Protein AF-A0A933V6B6-F1 (afdb_monomer)

Nearest PDB structures (foldseek):
  6zce-assembly1_o  TM=3.102E-01  e=4.079E-01  Saccharomyces cerevisiae S288C
  6zu9-assembly1_o  TM=3.102E-01  e=4.079E-01  Saccharomyces cerevisiae S288C
  8s8e-assembly1_o  TM=3.056E-01  e=9.626E-01  Saccharomyces cerevisiae S288C

Mean predicted aligned error: 6.23 Å

Structure (mmCIF, N/CA/C/O backbone):
data_AF-A0A933V6B6-F1
#
_entry.id   AF-A0A933V6B6-F1
#
loop_
_atom_site.group_PDB
_atom_site.id
_atom_site.type_symbol
_atom_site.label_atom_id
_atom_site.label_alt_id
_atom_site.label_comp_id
_atom_site.label_asym_id
_atom_site.label_entity_id
_atom_site.label_seq_id
_atom_site.pdbx_PDB_ins_code
_atom_site.Cartn_x
_atom_site.Cartn_y
_atom_site.Cartn_z
_atom_site.occupancy
_atom_site.B_iso_or_equiv
_atom_site.auth_seq_id
_atom_site.auth_comp_id
_atom_site.auth_asym_id
_atom_site.auth_atom_id
_atom_site.pdbx_PDB_model_num
ATOM 1 N N . MET A 1 1 ? 14.642 9.372 -31.706 1.00 48.22 1 MET A N 1
ATOM 2 C CA . MET A 1 1 ? 14.803 8.872 -30.325 1.00 48.22 1 MET A CA 1
ATOM 3 C C . MET A 1 1 ? 15.042 7.375 -30.413 1.00 48.22 1 MET A C 1
ATOM 5 O O . MET A 1 1 ? 14.548 6.802 -31.381 1.00 48.22 1 MET A O 1
ATOM 9 N N . PRO A 1 2 ? 15.825 6.770 -29.502 1.00 60.50 2 PRO A N 1
ATOM 10 C CA . PRO A 1 2 ? 15.865 5.313 -29.370 1.00 60.50 2 PRO A CA 1
ATOM 11 C C . PRO A 1 2 ? 14.445 4.770 -29.181 1.00 60.50 2 PRO A C 1
ATOM 13 O O . PRO A 1 2 ? 13.575 5.502 -28.700 1.00 60.50 2 PRO A O 1
ATOM 16 N N . ASP A 1 3 ? 14.211 3.521 -29.568 1.00 88.00 3 ASP A N 1
ATOM 17 C CA . ASP A 1 3 ? 12.952 2.843 -29.261 1.00 88.00 3 ASP A CA 1
ATOM 18 C C . ASP A 1 3 ? 12.803 2.751 -27.728 1.00 88.00 3 ASP A C 1
ATOM 20 O O . ASP A 1 3 ? 13.744 2.369 -27.028 1.00 88.00 3 ASP A O 1
ATOM 24 N N . LEU A 1 4 ? 11.639 3.131 -27.187 1.00 91.44 4 LEU A N 1
ATOM 25 C CA . LEU A 1 4 ? 11.370 3.073 -25.744 1.00 91.44 4 LEU A CA 1
ATOM 26 C C . LEU A 1 4 ? 11.591 1.659 -25.202 1.00 91.44 4 LEU A C 1
ATOM 28 O O . LEU A 1 4 ? 12.129 1.500 -24.106 1.00 91.44 4 LEU A O 1
ATOM 32 N N . ARG A 1 5 ? 11.258 0.629 -25.990 1.00 94.38 5 ARG A N 1
ATOM 33 C CA . ARG A 1 5 ? 11.498 -0.763 -25.597 1.00 94.38 5 ARG A CA 1
ATOM 34 C C . ARG A 1 5 ? 12.988 -1.056 -25.436 1.00 94.38 5 ARG A C 1
ATOM 36 O O . ARG A 1 5 ? 13.366 -1.698 -24.463 1.00 94.38 5 ARG A O 1
ATOM 43 N N . GLU A 1 6 ? 13.836 -0.560 -26.339 1.00 95.12 6 GLU A N 1
ATOM 44 C CA . GLU A 1 6 ? 15.295 -0.740 -26.261 1.00 95.12 6 GLU A CA 1
ATOM 45 C C . GLU A 1 6 ? 15.886 -0.105 -24.998 1.00 95.12 6 GLU A C 1
ATOM 47 O O . GLU A 1 6 ? 16.811 -0.665 -24.406 1.00 95.12 6 GLU A O 1
ATOM 52 N N . ILE A 1 7 ? 15.344 1.038 -24.565 1.00 95.75 7 ILE A N 1
ATOM 53 C CA . ILE A 1 7 ? 15.760 1.694 -23.320 1.00 95.75 7 ILE A CA 1
ATOM 54 C C . ILE A 1 7 ? 15.405 0.811 -22.117 1.00 95.75 7 ILE A C 1
ATOM 56 O O . ILE A 1 7 ? 16.270 0.577 -21.278 1.00 95.75 7 ILE A O 1
ATOM 60 N N . LEU A 1 8 ? 14.179 0.280 -22.059 1.00 96.31 8 LEU A N 1
ATOM 61 C CA . LEU A 1 8 ? 13.700 -0.533 -20.932 1.00 96.31 8 LEU A CA 1
ATOM 62 C C . LEU A 1 8 ? 14.444 -1.873 -20.784 1.00 96.31 8 LEU A C 1
ATOM 64 O O . LEU A 1 8 ? 14.690 -2.313 -19.666 1.00 96.31 8 LEU A O 1
ATOM 68 N N . ILE A 1 9 ? 14.809 -2.528 -21.894 1.00 95.62 9 ILE A N 1
ATOM 69 C CA . ILE A 1 9 ? 15.461 -3.857 -21.872 1.00 95.62 9 ILE A CA 1
ATOM 70 C C . ILE A 1 9 ? 16.993 -3.800 -21.861 1.00 95.62 9 ILE A C 1
ATOM 72 O O . ILE A 1 9 ? 17.662 -4.836 -21.887 1.00 95.62 9 ILE A O 1
ATOM 76 N N . SER A 1 10 ? 17.569 -2.601 -21.888 1.00 94.62 10 SER A N 1
ATOM 77 C CA . SER A 1 10 ? 19.016 -2.408 -21.880 1.00 94.62 10 SER A CA 1
ATOM 78 C C . SER A 1 10 ? 19.639 -2.984 -20.605 1.00 94.62 10 SER A C 1
ATOM 80 O O . SER A 1 10 ? 19.093 -2.854 -19.514 1.00 94.62 10 SER A O 1
ATOM 82 N N . ASN A 1 11 ? 20.836 -3.565 -20.728 1.00 94.19 11 ASN A N 1
ATOM 83 C CA . ASN A 1 11 ? 21.647 -4.040 -19.595 1.00 94.19 11 ASN A CA 1
ATOM 84 C C . ASN A 1 11 ? 22.656 -2.987 -19.093 1.00 94.19 11 ASN A C 1
ATOM 86 O O . ASN A 1 11 ? 23.498 -3.277 -18.244 1.00 94.19 11 ASN A O 1
ATOM 90 N N . VAL A 1 12 ? 22.635 -1.772 -19.649 1.00 94.31 12 VAL A N 1
ATOM 91 C CA . VAL A 1 12 ? 23.516 -0.676 -19.225 1.00 94.31 12 VAL A CA 1
ATOM 92 C C . VAL A 1 12 ? 23.004 -0.103 -17.900 1.00 94.31 12 VAL A C 1
ATOM 94 O O . VAL A 1 12 ? 21.810 0.112 -17.748 1.00 94.31 12 VAL A O 1
ATOM 97 N N . ARG A 1 13 ? 23.895 0.142 -16.931 1.00 94.75 13 ARG A N 1
ATOM 98 C CA . ARG A 1 13 ? 23.557 0.675 -15.589 1.00 94.75 13 ARG A CA 1
ATOM 99 C C . ARG A 1 13 ? 24.440 1.859 -15.187 1.00 94.75 13 ARG A C 1
ATOM 101 O O . ARG A 1 13 ? 24.788 2.037 -14.025 1.00 94.75 13 ARG A O 1
ATOM 108 N N . ASN A 1 14 ? 24.909 2.620 -16.173 1.00 96.25 14 ASN A N 1
ATOM 109 C CA . ASN A 1 14 ? 25.645 3.850 -15.898 1.00 96.25 14 ASN A CA 1
ATOM 110 C C . ASN A 1 14 ? 24.667 5.011 -15.668 1.00 96.25 14 ASN A C 1
ATOM 112 O O . ASN A 1 14 ? 23.511 4.951 -16.075 1.00 96.25 14 ASN A O 1
ATOM 116 N N . GLU A 1 15 ? 25.153 6.080 -15.042 1.00 96.81 15 GLU A N 1
ATOM 117 C CA . GLU A 1 15 ? 24.349 7.259 -14.698 1.00 96.81 15 GLU A CA 1
ATOM 118 C C . GLU A 1 15 ? 23.623 7.863 -15.909 1.00 96.81 15 GLU A C 1
ATOM 120 O O . GLU A 1 15 ? 22.448 8.201 -15.827 1.00 96.81 15 GLU A O 1
ATOM 125 N N . ALA A 1 16 ? 24.294 7.932 -17.064 1.00 96.50 16 ALA A N 1
ATOM 126 C CA . ALA A 1 16 ? 23.693 8.451 -18.289 1.00 96.50 16 ALA A CA 1
ATOM 127 C C . ALA A 1 16 ? 22.500 7.604 -18.765 1.00 96.50 16 ALA A C 1
ATOM 129 O O . ALA A 1 16 ? 21.519 8.150 -19.266 1.00 96.50 16 ALA A O 1
ATOM 130 N N . HIS A 1 17 ? 22.574 6.280 -18.617 1.00 96.38 17 HIS A N 1
ATOM 131 C CA . HIS A 1 17 ? 21.477 5.390 -18.965 1.00 96.38 17 HIS A CA 1
ATOM 132 C C . HIS A 1 17 ? 20.341 5.453 -17.945 1.00 96.38 17 HIS A C 1
ATOM 134 O O . HIS A 1 17 ? 19.189 5.505 -18.356 1.00 96.38 17 HIS A O 1
ATOM 140 N N . GLU A 1 18 ? 20.639 5.508 -16.646 1.00 97.75 18 GLU A N 1
ATOM 141 C CA . GLU A 1 18 ? 19.603 5.653 -15.614 1.00 97.75 18 GLU A CA 1
ATOM 142 C C . GLU A 1 18 ? 18.839 6.978 -15.755 1.00 97.75 18 GLU A C 1
ATOM 144 O O . GLU A 1 18 ? 17.620 6.988 -15.619 1.00 97.75 18 GLU A O 1
ATOM 149 N N . ALA A 1 19 ? 19.517 8.074 -16.114 1.00 97.38 19 ALA A N 1
ATOM 150 C CA . ALA A 1 19 ? 18.867 9.352 -16.409 1.00 97.38 19 ALA A CA 1
ATOM 151 C C . ALA A 1 19 ? 18.020 9.305 -17.696 1.00 97.38 19 ALA A C 1
ATOM 153 O O . ALA A 1 19 ? 16.951 9.911 -17.771 1.00 97.38 19 ALA A O 1
ATOM 154 N N . LEU A 1 20 ? 18.481 8.578 -18.722 1.00 97.00 20 LEU A N 1
ATOM 155 C CA . LEU A 1 20 ? 17.699 8.355 -19.941 1.00 97.00 20 LEU A CA 1
ATOM 156 C C . LEU A 1 20 ? 16.450 7.507 -19.660 1.00 97.00 20 LEU A C 1
ATOM 158 O O . LEU A 1 20 ? 15.384 7.803 -20.198 1.00 97.00 20 LEU A O 1
ATOM 162 N N . LEU A 1 21 ? 16.587 6.470 -18.832 1.00 97.94 21 LEU A N 1
ATOM 163 C CA . LEU A 1 21 ? 15.487 5.620 -18.393 1.00 97.94 21 LEU A CA 1
ATOM 164 C C . LEU A 1 21 ? 14.455 6.428 -17.603 1.00 97.94 21 LEU A C 1
ATOM 166 O O . LEU A 1 21 ? 13.275 6.333 -17.918 1.00 97.94 21 LEU A O 1
ATOM 170 N N . ASP A 1 22 ? 14.886 7.270 -16.662 1.00 97.44 22 ASP A N 1
ATOM 171 C CA . ASP A 1 22 ? 14.006 8.175 -15.910 1.00 97.44 22 ASP A CA 1
ATOM 172 C C . ASP A 1 22 ? 13.154 9.033 -16.862 1.00 97.44 22 ASP A C 1
ATOM 174 O O . ASP A 1 22 ? 11.927 9.009 -16.805 1.00 97.44 22 ASP A O 1
ATOM 178 N N . CYS A 1 23 ? 13.789 9.670 -17.853 1.00 96.75 23 CYS A N 1
ATOM 179 C CA . CYS A 1 23 ? 13.090 10.452 -18.878 1.00 96.75 23 CYS A CA 1
ATOM 180 C C . CYS A 1 23 ? 12.110 9.613 -19.720 1.00 96.75 23 CYS A C 1
ATOM 182 O O . CYS A 1 23 ? 11.042 10.100 -20.096 1.00 96.75 23 CYS A O 1
ATOM 184 N N . ALA A 1 24 ? 12.469 8.372 -20.060 1.00 96.69 24 ALA A N 1
ATOM 185 C CA . ALA A 1 24 ? 11.597 7.470 -20.811 1.00 96.69 24 ALA A CA 1
ATOM 186 C C . ALA A 1 24 ? 10.371 7.048 -19.985 1.00 96.69 24 ALA A C 1
ATOM 188 O O . ALA A 1 24 ? 9.265 6.987 -20.520 1.00 96.69 24 ALA A O 1
ATOM 189 N N . LEU A 1 25 ? 10.552 6.796 -18.688 1.00 97.81 25 LEU A N 1
ATOM 190 C CA . LEU A 1 25 ? 9.469 6.456 -17.770 1.00 97.81 25 LEU A CA 1
ATOM 191 C C . LEU A 1 25 ? 8.522 7.641 -17.561 1.00 97.81 25 LEU A C 1
ATOM 193 O O . LEU A 1 25 ? 7.315 7.462 -17.680 1.00 97.81 25 LEU A O 1
ATOM 197 N N . GLU A 1 26 ? 9.046 8.850 -17.360 1.00 96.56 26 GLU A N 1
ATOM 198 C CA . GLU A 1 26 ? 8.244 10.084 -17.289 1.00 96.56 26 GLU A CA 1
ATOM 199 C C . GLU A 1 26 ? 7.409 10.293 -18.564 1.00 96.56 26 GLU A C 1
ATOM 201 O O . GLU A 1 26 ? 6.220 10.616 -18.508 1.00 96.56 26 GLU A O 1
ATOM 206 N N . ALA A 1 27 ? 7.999 10.032 -19.736 1.00 95.00 27 ALA A N 1
ATOM 207 C CA . ALA A 1 27 ? 7.274 10.089 -21.001 1.00 95.00 27 ALA A CA 1
ATOM 208 C C . ALA A 1 27 ? 6.146 9.045 -21.088 1.00 95.00 27 ALA A C 1
ATOM 210 O O . ALA A 1 27 ? 5.113 9.337 -21.681 1.00 95.00 27 ALA A O 1
ATOM 211 N N . LEU A 1 28 ? 6.308 7.857 -20.495 1.00 96.25 28 LEU A N 1
ATOM 212 C CA . LEU A 1 28 ? 5.264 6.825 -20.437 1.00 96.25 28 LEU A CA 1
ATOM 213 C C . LEU A 1 28 ? 4.169 7.143 -19.406 1.00 96.25 28 LEU A C 1
ATOM 215 O O . LEU A 1 28 ? 3.008 6.818 -19.641 1.00 96.25 28 LEU A O 1
ATOM 219 N N . ILE A 1 29 ? 4.513 7.791 -18.291 1.00 96.50 29 ILE A N 1
ATOM 220 C CA . ILE A 1 29 ? 3.562 8.210 -17.243 1.00 96.50 29 ILE A CA 1
ATOM 221 C C . ILE A 1 29 ? 2.620 9.317 -17.741 1.00 96.50 29 ILE A C 1
ATOM 223 O O . ILE A 1 29 ? 1.489 9.427 -17.270 1.00 96.50 29 ILE A O 1
ATOM 227 N N . HIS A 1 30 ? 3.076 10.149 -18.678 1.00 94.38 30 HIS A N 1
ATOM 228 C CA . HIS A 1 30 ? 2.320 11.304 -19.178 1.00 94.38 30 HIS A CA 1
ATOM 229 C C . HIS A 1 30 ? 1.936 11.218 -20.661 1.00 94.38 30 HIS A C 1
ATOM 231 O O . HIS A 1 30 ? 1.281 12.125 -21.181 1.00 94.38 30 HIS A O 1
ATOM 237 N N . GLY A 1 31 ? 2.382 10.171 -21.350 1.00 91.38 31 GLY A N 1
ATOM 238 C CA . GLY A 1 31 ? 2.221 9.990 -22.787 1.00 91.38 31 GLY A CA 1
ATOM 239 C C . GLY A 1 31 ? 0.995 9.173 -23.179 1.00 91.38 31 GLY A C 1
ATOM 240 O O . GLY A 1 31 ? 0.078 8.938 -22.396 1.00 91.38 31 GLY A O 1
ATOM 241 N N . GLU A 1 32 ? 0.980 8.739 -24.440 1.00 89.25 32 GLU A N 1
ATOM 242 C CA . GLU A 1 32 ? -0.060 7.837 -24.933 1.00 89.25 32 GLU A CA 1
ATOM 243 C C . GLU A 1 32 ? 0.123 6.419 -24.358 1.00 89.25 32 GLU A C 1
ATOM 245 O O . GLU A 1 32 ? 1.259 5.958 -24.214 1.00 89.25 32 GLU A O 1
ATOM 250 N N . PRO A 1 33 ? -0.974 5.698 -24.052 1.00 91.25 33 PRO A N 1
ATOM 251 C CA . PRO A 1 33 ? -0.887 4.338 -23.537 1.00 91.25 33 PRO A CA 1
ATOM 252 C C . PRO A 1 33 ? -0.190 3.384 -24.513 1.00 91.25 33 PRO A C 1
ATOM 254 O O . PRO A 1 33 ? -0.603 3.257 -25.666 1.00 91.25 33 PRO A O 1
ATOM 257 N N . LEU A 1 34 ? 0.806 2.650 -24.012 1.00 93.25 34 LEU A N 1
ATOM 258 C CA . LEU A 1 34 ? 1.511 1.575 -24.723 1.00 93.25 34 LEU A CA 1
ATOM 259 C C . LEU A 1 34 ? 1.472 0.271 -23.901 1.00 93.25 34 LEU A C 1
ATOM 261 O O . LEU A 1 34 ? 2.495 -0.113 -23.323 1.00 93.25 34 LEU A O 1
ATOM 265 N N . PRO A 1 35 ? 0.305 -0.403 -23.782 1.00 92.75 35 PRO A N 1
ATOM 266 C CA . PRO A 1 35 ? 0.119 -1.568 -22.907 1.00 92.75 35 PRO A CA 1
ATOM 267 C C . PRO A 1 35 ? 1.115 -2.714 -23.149 1.00 92.75 35 PRO A C 1
ATOM 269 O O . PRO A 1 35 ? 1.411 -3.489 -22.239 1.00 92.75 35 PRO A O 1
ATOM 272 N N . GLU A 1 36 ? 1.646 -2.831 -24.367 1.00 94.00 36 GLU A N 1
ATOM 273 C CA . GLU A 1 36 ? 2.618 -3.844 -24.785 1.00 94.00 36 GLU A CA 1
ATOM 274 C C . GLU A 1 36 ? 4.001 -3.721 -24.126 1.00 94.00 36 GLU A C 1
ATOM 276 O O . GLU A 1 36 ? 4.843 -4.592 -24.355 1.00 94.00 36 GLU A O 1
ATOM 281 N N . LEU A 1 37 ? 4.253 -2.650 -23.365 1.00 96.38 37 LEU A N 1
ATOM 282 C CA . LEU A 1 37 ? 5.476 -2.442 -22.579 1.00 96.38 37 LEU A CA 1
ATOM 283 C C . LEU A 1 37 ? 5.333 -2.890 -21.115 1.00 96.38 37 LEU A C 1
ATOM 285 O O . LEU A 1 37 ? 6.250 -2.699 -20.317 1.00 96.38 37 LEU A O 1
ATOM 289 N N . GLY A 1 38 ? 4.183 -3.459 -20.734 1.00 96.88 38 GLY A N 1
ATOM 290 C CA . GLY A 1 38 ? 3.907 -3.848 -19.349 1.00 96.88 38 GLY A CA 1
ATOM 291 C C . GLY A 1 38 ? 4.955 -4.803 -18.766 1.00 96.88 38 GLY A C 1
ATOM 292 O O . GLY A 1 38 ? 5.477 -4.558 -17.679 1.00 96.88 38 GLY A O 1
ATOM 293 N N . ASP A 1 39 ? 5.325 -5.855 -19.495 1.00 97.38 39 ASP A N 1
ATOM 294 C CA . ASP A 1 39 ? 6.287 -6.843 -18.993 1.00 97.38 39 ASP A CA 1
ATOM 295 C C . ASP A 1 39 ? 7.689 -6.239 -18.809 1.00 97.38 39 ASP A C 1
ATOM 297 O O . ASP A 1 39 ? 8.352 -6.508 -17.803 1.00 97.38 39 ASP A O 1
ATOM 301 N N . GLU A 1 40 ? 8.123 -5.367 -19.722 1.00 97.94 40 GLU A N 1
ATOM 302 C CA . GLU A 1 40 ? 9.383 -4.632 -19.596 1.00 97.94 40 GLU A CA 1
ATOM 303 C C . GLU A 1 40 ? 9.391 -3.691 -18.387 1.00 97.94 40 GLU A C 1
ATOM 305 O O . GLU A 1 40 ? 10.371 -3.648 -17.643 1.00 97.94 40 GLU A O 1
ATOM 310 N N . LEU A 1 41 ? 8.293 -2.978 -18.134 1.00 98.44 41 LEU A N 1
ATOM 311 C CA . LEU A 1 41 ? 8.174 -2.101 -16.967 1.00 98.44 41 LEU A CA 1
ATOM 312 C C . LEU A 1 41 ? 8.204 -2.895 -15.654 1.00 98.44 41 LEU A C 1
ATOM 314 O O . LEU A 1 41 ? 8.862 -2.487 -14.694 1.00 98.44 41 LEU A O 1
ATOM 318 N N . LEU A 1 42 ? 7.565 -4.069 -15.608 1.00 98.38 42 LEU A N 1
ATOM 319 C CA . LEU A 1 42 ? 7.679 -4.965 -14.453 1.00 98.38 42 LEU A CA 1
ATOM 320 C C . LEU A 1 42 ? 9.109 -5.474 -14.267 1.00 98.38 42 LEU A C 1
ATOM 322 O O . LEU A 1 42 ? 9.544 -5.631 -13.125 1.00 98.38 42 LEU A O 1
ATOM 326 N N . ALA A 1 43 ? 9.838 -5.739 -15.353 1.00 98.06 43 ALA A N 1
ATOM 327 C CA . ALA A 1 43 ? 11.239 -6.141 -15.280 1.00 98.06 43 ALA A CA 1
ATOM 328 C C . ALA A 1 43 ? 12.104 -5.028 -14.666 1.00 98.06 43 ALA A C 1
ATOM 330 O O . ALA A 1 43 ? 12.853 -5.308 -13.728 1.00 98.06 43 ALA A O 1
ATOM 331 N N . VAL A 1 44 ? 11.922 -3.775 -15.100 1.00 98.31 44 VAL A N 1
ATOM 332 C CA . VAL A 1 44 ? 12.603 -2.604 -14.517 1.00 98.31 44 VAL A CA 1
ATOM 333 C C . VAL A 1 44 ? 12.280 -2.464 -13.028 1.00 98.31 44 VAL A C 1
ATOM 335 O O . VAL A 1 44 ? 13.191 -2.368 -12.211 1.00 98.31 44 VAL A O 1
ATOM 338 N N . ALA A 1 45 ? 11.004 -2.532 -12.635 1.00 98.25 45 ALA A N 1
ATOM 339 C CA . ALA A 1 45 ? 10.602 -2.418 -11.229 1.00 98.25 45 ALA A CA 1
ATOM 340 C C . ALA A 1 45 ? 11.231 -3.507 -10.330 1.00 98.25 45 ALA A C 1
ATOM 342 O O . ALA A 1 45 ? 11.554 -3.275 -9.157 1.00 98.25 45 ALA A O 1
ATOM 343 N N . ARG A 1 46 ? 11.430 -4.712 -10.874 1.00 98.25 46 ARG A N 1
ATOM 344 C CA . ARG A 1 46 ? 11.993 -5.865 -10.155 1.00 98.25 46 ARG A CA 1
ATOM 345 C C . ARG A 1 46 ? 13.508 -5.828 -10.024 1.00 98.25 46 ARG A C 1
ATOM 347 O O . ARG A 1 46 ? 14.015 -6.397 -9.059 1.00 98.25 46 ARG A O 1
ATOM 354 N N . ASP A 1 47 ? 14.211 -5.207 -10.963 1.00 97.56 47 ASP A N 1
ATOM 355 C CA . ASP A 1 47 ? 15.670 -5.222 -11.012 1.00 97.56 47 ASP A CA 1
ATOM 356 C C . ASP A 1 47 ? 16.272 -4.249 -9.976 1.00 97.56 47 ASP A C 1
ATOM 358 O O . ASP A 1 47 ? 16.135 -3.032 -10.110 1.00 97.56 47 ASP A O 1
ATOM 362 N N . PRO A 1 48 ? 16.961 -4.754 -8.933 1.00 96.31 48 PRO A N 1
ATOM 363 C CA . PRO A 1 48 ? 17.529 -3.918 -7.879 1.00 96.31 48 PRO A CA 1
ATOM 364 C C . PRO A 1 48 ? 18.773 -3.133 -8.318 1.00 96.31 48 PRO A C 1
ATOM 366 O O . PRO A 1 48 ? 19.299 -2.361 -7.521 1.00 96.31 48 PRO A O 1
ATOM 369 N N . SER A 1 49 ? 19.281 -3.349 -9.537 1.00 96.12 49 SER A N 1
ATOM 370 C CA . SER A 1 49 ? 20.415 -2.594 -10.081 1.00 96.12 49 SER A CA 1
ATOM 371 C C . SER A 1 49 ? 20.023 -1.231 -10.660 1.00 96.12 49 SER A C 1
ATOM 373 O O . SER A 1 49 ? 20.903 -0.392 -10.853 1.00 96.12 49 SER A O 1
ATOM 375 N N . HIS A 1 50 ? 18.730 -0.997 -10.904 1.00 97.44 50 HIS A N 1
ATOM 376 C CA . HIS A 1 50 ? 18.207 0.316 -11.271 1.00 97.44 50 HIS A CA 1
ATOM 377 C C . HIS A 1 50 ? 18.080 1.234 -10.058 1.00 97.44 50 HIS A C 1
ATOM 379 O O . HIS A 1 50 ? 17.891 0.780 -8.923 1.00 97.44 50 HIS A O 1
ATOM 385 N N . TRP A 1 51 ? 18.112 2.543 -10.304 1.00 96.75 51 TRP A N 1
ATOM 386 C CA . TRP A 1 51 ? 17.773 3.525 -9.281 1.00 96.75 51 TRP A CA 1
ATOM 387 C C . TRP A 1 51 ? 16.367 3.286 -8.743 1.00 96.75 51 TRP A C 1
ATOM 389 O O . TRP A 1 51 ? 15.433 2.994 -9.487 1.00 96.75 51 TRP A O 1
ATOM 399 N N . GLU A 1 52 ? 16.197 3.468 -7.437 1.00 94.75 52 GLU A N 1
ATOM 400 C CA . GLU A 1 52 ? 14.901 3.279 -6.790 1.00 94.75 52 GLU A CA 1
ATOM 401 C C . GLU A 1 52 ? 13.804 4.147 -7.423 1.00 94.75 52 GLU A C 1
ATOM 403 O O . GLU A 1 52 ? 12.684 3.677 -7.615 1.00 94.75 52 GLU A O 1
ATOM 408 N N . ASN A 1 53 ? 14.140 5.377 -7.835 1.00 95.19 53 ASN A N 1
ATOM 409 C CA . ASN A 1 53 ? 13.203 6.239 -8.550 1.00 95.19 53 ASN A CA 1
ATOM 410 C C . ASN A 1 53 ? 12.713 5.617 -9.858 1.00 95.19 53 ASN A C 1
ATOM 412 O O . ASN A 1 53 ? 11.511 5.562 -10.082 1.00 95.19 53 ASN A O 1
ATOM 416 N N . ASN A 1 54 ? 13.620 5.060 -10.662 1.00 97.88 54 ASN A N 1
ATOM 417 C CA . ASN A 1 54 ? 13.276 4.388 -11.914 1.00 97.88 54 ASN A CA 1
ATOM 418 C C . ASN A 1 54 ? 12.391 3.164 -11.664 1.00 97.88 54 ASN A C 1
ATOM 420 O O . ASN A 1 54 ? 11.407 2.944 -12.366 1.00 97.88 54 ASN A O 1
ATOM 424 N N . ARG A 1 55 ? 12.683 2.389 -10.615 1.00 98.38 55 ARG A N 1
ATOM 425 C CA . ARG A 1 55 ? 11.863 1.228 -10.238 1.00 98.38 55 ARG A CA 1
ATOM 426 C C . ARG A 1 55 ? 10.438 1.637 -9.848 1.00 98.38 55 ARG A C 1
ATOM 428 O O . ARG A 1 55 ? 9.488 0.956 -10.230 1.00 98.38 55 ARG A O 1
ATOM 435 N N . ARG A 1 56 ? 10.276 2.756 -9.130 1.00 97.06 56 ARG A N 1
ATOM 436 C CA . ARG A 1 56 ? 8.961 3.334 -8.794 1.00 97.06 56 ARG A CA 1
ATOM 437 C C . ARG A 1 56 ? 8.247 3.898 -10.018 1.00 97.06 56 ARG A C 1
ATOM 439 O O . ARG A 1 56 ? 7.092 3.553 -10.251 1.00 97.06 56 ARG A O 1
ATOM 446 N N . ASN A 1 57 ? 8.937 4.698 -10.822 1.00 97.81 57 ASN A N 1
ATOM 447 C CA . ASN A 1 57 ? 8.384 5.289 -12.037 1.00 97.81 57 ASN A CA 1
ATOM 448 C C . ASN A 1 57 ? 7.938 4.200 -13.026 1.00 97.81 57 ASN A C 1
ATOM 450 O O . ASN A 1 57 ? 6.926 4.359 -13.697 1.00 97.81 57 ASN A O 1
ATOM 454 N N . ALA A 1 58 ? 8.598 3.039 -13.050 1.00 98.44 58 ALA A N 1
ATOM 455 C CA . ALA A 1 58 ? 8.143 1.889 -13.827 1.00 98.44 58 ALA A CA 1
ATOM 456 C C . ALA A 1 58 ? 6.801 1.304 -13.343 1.00 98.44 58 ALA A C 1
ATOM 458 O O . ALA A 1 58 ? 5.986 0.899 -14.170 1.00 98.44 58 ALA A O 1
ATOM 459 N N . ILE A 1 59 ? 6.527 1.297 -12.033 1.00 98.38 59 ILE A N 1
ATOM 460 C CA . ILE A 1 59 ? 5.224 0.886 -11.474 1.00 98.38 59 ILE A CA 1
ATOM 461 C C . ILE A 1 59 ? 4.126 1.872 -11.891 1.00 98.38 59 ILE A C 1
ATOM 463 O O . ILE A 1 59 ? 3.050 1.452 -12.326 1.00 98.38 59 ILE A O 1
ATOM 467 N N . GLU A 1 60 ? 4.397 3.172 -11.779 1.00 97.31 60 GLU A N 1
ATOM 468 C CA . GLU A 1 60 ? 3.451 4.226 -12.163 1.00 97.31 60 GLU A CA 1
ATOM 469 C C . GLU A 1 60 ? 3.181 4.209 -13.673 1.00 97.31 60 GLU A C 1
ATOM 471 O O . GLU A 1 60 ? 2.021 4.187 -14.090 1.00 97.31 60 GLU A O 1
ATOM 476 N N . ALA A 1 61 ? 4.235 4.100 -14.487 1.00 97.81 61 ALA A N 1
ATOM 477 C CA . ALA A 1 61 ? 4.135 3.950 -15.934 1.00 97.81 61 ALA A CA 1
ATOM 478 C C . ALA A 1 61 ? 3.300 2.719 -16.300 1.00 97.81 61 ALA A C 1
ATOM 480 O O . ALA A 1 61 ? 2.369 2.833 -17.092 1.00 97.81 61 ALA A O 1
ATOM 481 N N . HIS A 1 62 ? 3.568 1.562 -15.679 1.00 98.19 62 HIS A N 1
ATOM 482 C CA . HIS A 1 62 ? 2.833 0.321 -15.934 1.00 98.19 62 HIS A CA 1
ATOM 483 C C . HIS A 1 62 ? 1.330 0.487 -15.691 1.00 98.19 62 HIS A C 1
ATOM 485 O O . HIS A 1 62 ? 0.503 -0.040 -16.438 1.00 98.19 62 HIS A O 1
ATOM 491 N N . HIS A 1 63 ? 0.958 1.198 -14.630 1.00 95.75 63 HIS A N 1
ATOM 492 C CA . HIS A 1 63 ? -0.440 1.502 -14.359 1.00 95.75 63 HIS A CA 1
ATOM 493 C C . HIS A 1 63 ? -1.038 2.439 -15.405 1.00 95.75 63 HIS A C 1
ATOM 495 O O . HIS A 1 63 ? -2.123 2.166 -15.919 1.00 95.75 63 HIS A O 1
ATOM 501 N N . HIS A 1 64 ? -0.328 3.521 -15.730 1.00 95.56 64 HIS A N 1
ATOM 502 C CA . HIS A 1 64 ? -0.817 4.555 -16.634 1.00 95.56 64 HIS A CA 1
ATOM 503 C C . HIS A 1 64 ? -1.066 4.028 -18.050 1.00 95.56 64 HIS A C 1
ATOM 505 O O . HIS A 1 64 ? -2.109 4.311 -18.638 1.00 95.56 64 HIS A O 1
ATOM 511 N N . ILE A 1 65 ? -0.168 3.185 -18.571 1.00 94.75 65 ILE A N 1
ATOM 512 C CA . ILE A 1 65 ? -0.330 2.574 -19.899 1.00 94.75 65 ILE A CA 1
ATOM 513 C C . ILE A 1 65 ? -1.482 1.557 -19.965 1.00 94.75 65 ILE A C 1
ATOM 515 O O . ILE A 1 65 ? -1.720 0.981 -21.022 1.00 94.75 65 ILE A O 1
ATOM 519 N N . GLY A 1 66 ? -2.181 1.289 -18.856 1.00 91.25 66 GLY A N 1
ATOM 520 C CA . GLY A 1 66 ? -3.314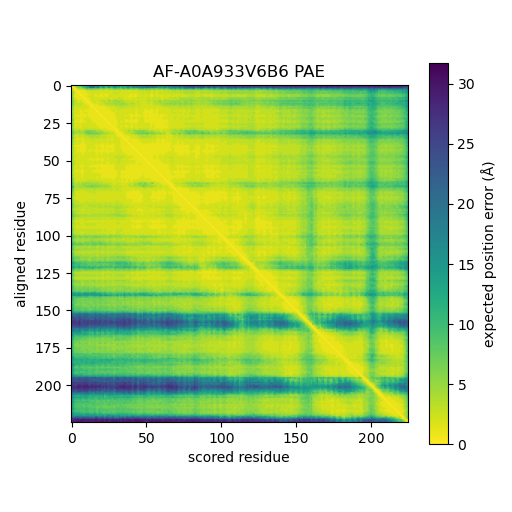 0.365 -18.815 1.00 91.25 66 GLY A CA 1
ATOM 521 C C . GLY A 1 66 ? -2.924 -1.109 -18.940 1.00 91.25 66 GLY A C 1
ATOM 522 O O . GLY A 1 66 ? -3.748 -1.928 -19.353 1.00 91.25 66 GLY A O 1
ATOM 523 N N . ALA A 1 67 ? -1.682 -1.468 -18.599 1.00 93.06 67 ALA A N 1
ATOM 524 C CA . ALA A 1 67 ? -1.249 -2.859 -18.573 1.00 93.06 67 ALA A CA 1
ATOM 525 C C . ALA A 1 67 ? -1.918 -3.640 -17.421 1.00 93.06 67 ALA A C 1
ATOM 527 O O . ALA A 1 67 ? -2.442 -3.080 -16.455 1.00 93.06 67 ALA A O 1
ATOM 528 N N . SER A 1 68 ? -1.911 -4.972 -17.521 1.00 92.25 68 SER A N 1
ATOM 529 C CA . SER A 1 68 ? -2.645 -5.852 -16.601 1.00 92.25 68 SER A CA 1
ATOM 530 C C . SER A 1 68 ? -2.219 -5.689 -15.139 1.00 92.25 68 SER A C 1
ATOM 532 O O . SER A 1 68 ? -1.079 -5.969 -14.764 1.00 92.25 68 SER A O 1
ATOM 534 N N . THR A 1 69 ? -3.166 -5.355 -14.261 1.00 94.12 69 THR A N 1
ATOM 535 C CA . THR A 1 69 ? -2.900 -5.180 -12.823 1.00 94.12 69 THR A CA 1
ATOM 536 C C . THR A 1 69 ? -2.445 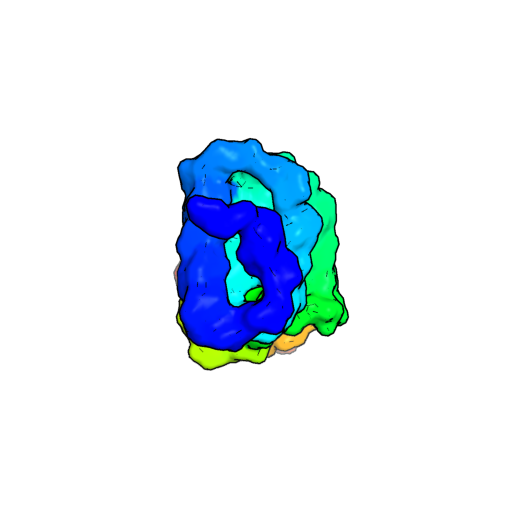-6.466 -12.118 1.00 94.12 69 THR A C 1
ATOM 538 O O . THR A 1 69 ? -1.867 -6.403 -11.033 1.00 94.12 69 THR A O 1
ATOM 541 N N . ALA A 1 70 ? -2.637 -7.641 -12.730 1.00 96.19 70 ALA A N 1
ATOM 542 C CA . ALA A 1 70 ? -2.160 -8.911 -12.180 1.00 96.19 70 ALA A CA 1
ATOM 543 C C . ALA A 1 70 ? -0.636 -8.914 -11.952 1.00 96.19 70 ALA A C 1
ATOM 545 O O . ALA A 1 70 ? -0.167 -9.465 -10.955 1.00 96.19 70 ALA A O 1
ATOM 546 N N . GLY A 1 71 ? 0.129 -8.260 -12.833 1.00 95.81 71 GLY A N 1
ATOM 547 C CA . GLY A 1 71 ? 1.580 -8.128 -12.694 1.00 95.81 71 GLY A CA 1
ATOM 548 C C . GLY A 1 71 ? 1.993 -7.295 -11.478 1.00 95.81 71 GLY A C 1
ATOM 549 O O . GLY A 1 71 ? 2.915 -7.676 -10.757 1.00 95.81 71 GLY A O 1
ATOM 550 N N . LEU A 1 72 ? 1.253 -6.219 -11.194 1.00 97.88 72 LEU A N 1
ATOM 551 C CA . LEU A 1 72 ? 1.472 -5.342 -10.039 1.00 97.88 72 LEU A CA 1
ATOM 552 C C . LEU A 1 72 ? 1.092 -6.017 -8.717 1.00 97.88 72 LEU A C 1
ATOM 554 O O . LEU A 1 72 ? 1.865 -5.972 -7.764 1.00 97.88 72 LEU A O 1
ATOM 558 N N . LEU A 1 73 ? -0.045 -6.719 -8.669 1.00 98.00 73 LEU A N 1
ATOM 559 C CA . LEU A 1 73 ? -0.421 -7.538 -7.506 1.00 98.00 73 LEU A CA 1
ATOM 560 C C . LEU A 1 73 ? 0.629 -8.619 -7.232 1.00 98.00 73 LEU A C 1
ATOM 562 O O . LEU A 1 73 ? 0.992 -8.878 -6.084 1.00 98.00 73 LEU A O 1
ATOM 566 N N . LYS A 1 74 ? 1.153 -9.239 -8.295 1.00 97.81 74 LYS A N 1
ATOM 567 C CA . LYS A 1 74 ? 2.218 -10.230 -8.172 1.00 97.81 74 LYS A CA 1
ATOM 568 C C . LYS A 1 74 ? 3.523 -9.610 -7.676 1.00 97.81 74 LYS A C 1
ATOM 570 O O . LYS A 1 74 ? 4.200 -10.228 -6.861 1.00 97.81 74 LYS A O 1
ATOM 575 N N . LEU A 1 75 ? 3.868 -8.413 -8.148 1.00 98.25 75 LEU A N 1
ATOM 576 C CA . LEU A 1 75 ? 5.026 -7.660 -7.673 1.00 98.25 75 LEU A CA 1
ATOM 577 C C . LEU A 1 75 ? 4.899 -7.323 -6.182 1.00 98.25 75 LEU A C 1
ATOM 579 O O . LEU A 1 75 ? 5.838 -7.585 -5.439 1.00 98.25 75 LEU A O 1
ATOM 583 N N . LEU A 1 76 ? 3.731 -6.853 -5.736 1.00 98.31 76 LEU A N 1
ATOM 584 C CA . LEU A 1 76 ? 3.451 -6.561 -4.326 1.00 98.31 76 LEU A CA 1
ATOM 585 C C . LEU A 1 76 ? 3.593 -7.815 -3.441 1.00 98.31 76 LEU A C 1
ATOM 587 O O . LEU A 1 76 ? 4.171 -7.783 -2.358 1.00 98.31 76 LEU A O 1
ATOM 591 N N . GLU A 1 77 ? 3.118 -8.965 -3.913 1.00 97.62 77 GLU A N 1
ATOM 592 C CA . GLU A 1 77 ? 3.323 -10.232 -3.203 1.00 97.62 77 GLU A CA 1
ATOM 593 C C . GLU A 1 77 ? 4.799 -10.671 -3.185 1.00 97.62 77 GLU A C 1
ATOM 595 O O . GLU A 1 77 ? 5.283 -11.268 -2.218 1.00 97.62 77 GLU A O 1
ATOM 600 N N . ASP A 1 78 ? 5.544 -10.380 -4.248 1.00 98.06 78 ASP A N 1
ATOM 601 C CA . ASP A 1 78 ? 6.961 -10.713 -4.333 1.00 98.06 78 ASP A CA 1
ATOM 602 C C . ASP A 1 78 ? 7.831 -9.798 -3.446 1.00 98.06 78 ASP A C 1
ATOM 604 O O . ASP A 1 78 ? 8.837 -10.286 -2.924 1.00 98.06 78 ASP A O 1
ATOM 608 N N . THR A 1 79 ? 7.447 -8.537 -3.190 1.00 96.94 79 THR A N 1
ATOM 609 C CA . THR A 1 79 ? 8.119 -7.694 -2.176 1.00 96.94 79 THR A CA 1
ATOM 610 C C . THR A 1 79 ? 7.845 -8.212 -0.766 1.00 96.94 79 THR A C 1
ATOM 612 O O . THR A 1 79 ? 8.777 -8.368 0.025 1.00 96.94 79 THR A O 1
ATOM 615 N N . ARG A 1 80 ? 6.594 -8.591 -0.466 1.00 93.50 80 ARG A N 1
ATOM 616 C CA . ARG A 1 80 ? 6.200 -9.180 0.827 1.00 93.50 80 ARG A CA 1
ATOM 617 C C . ARG A 1 80 ? 6.938 -10.486 1.130 1.00 93.50 80 ARG A C 1
ATOM 619 O O . ARG A 1 80 ? 7.330 -10.736 2.264 1.00 93.50 80 ARG A O 1
ATOM 626 N N . THR A 1 81 ? 7.132 -11.333 0.119 1.00 94.56 81 THR A N 1
ATOM 627 C CA . THR A 1 81 ? 7.818 -12.631 0.267 1.00 94.56 81 THR A CA 1
ATOM 628 C C . THR A 1 81 ? 9.342 -12.550 0.122 1.00 94.56 81 THR A C 1
ATOM 630 O O . THR A 1 81 ? 10.008 -13.584 0.170 1.00 94.56 81 THR A O 1
ATOM 633 N N . GLY A 1 82 ? 9.905 -11.349 -0.059 1.00 94.44 82 GLY A N 1
ATOM 634 C CA . GLY A 1 82 ? 11.349 -11.127 -0.194 1.00 94.44 82 GLY A CA 1
ATOM 635 C C . GLY A 1 82 ? 11.953 -11.610 -1.518 1.00 94.44 82 GLY A C 1
ATOM 636 O O . GLY A 1 82 ? 13.172 -11.693 -1.642 1.00 94.44 82 GLY A O 1
ATOM 637 N N . LYS A 1 83 ? 11.124 -11.938 -2.517 1.00 97.38 83 LYS A N 1
ATOM 638 C CA . LYS A 1 83 ? 11.574 -12.292 -3.876 1.00 97.38 83 LYS A CA 1
ATOM 639 C C . LYS A 1 83 ? 12.041 -11.075 -4.667 1.00 97.38 83 LYS A C 1
ATOM 641 O O . LYS A 1 83 ? 12.841 -11.222 -5.585 1.00 97.38 83 LYS A O 1
ATOM 646 N N . VAL A 1 84 ? 11.526 -9.897 -4.327 1.00 97.62 84 VAL A N 1
ATOM 647 C CA . VAL A 1 84 ? 11.976 -8.607 -4.852 1.00 97.62 84 VAL A CA 1
ATOM 648 C C . VAL A 1 84 ? 12.572 -7.807 -3.703 1.00 97.62 84 VAL A C 1
ATOM 650 O O . VAL A 1 84 ? 11.965 -7.685 -2.642 1.00 97.62 84 VAL A O 1
ATOM 653 N N . ILE A 1 85 ? 13.776 -7.280 -3.924 1.00 96.44 85 ILE A N 1
ATOM 654 C CA . ILE A 1 85 ? 14.497 -6.474 -2.939 1.00 96.44 85 ILE A CA 1
ATOM 655 C C . ILE A 1 85 ? 13.841 -5.093 -2.858 1.00 96.44 85 ILE A C 1
ATOM 657 O O . ILE A 1 85 ? 13.808 -4.355 -3.846 1.00 96.44 85 ILE A O 1
ATOM 661 N N . ASP A 1 86 ? 13.335 -4.767 -1.674 1.00 96.06 86 ASP A N 1
ATOM 662 C CA . ASP A 1 86 ? 12.658 -3.511 -1.342 1.00 96.06 86 ASP A CA 1
ATOM 663 C C . ASP A 1 86 ? 12.998 -3.149 0.116 1.00 96.06 86 ASP A C 1
ATOM 665 O O . ASP A 1 86 ? 12.231 -3.486 1.023 1.00 96.06 86 ASP A O 1
ATOM 669 N N . PRO A 1 87 ? 14.214 -2.627 0.372 1.00 92.69 87 PRO A N 1
ATOM 670 C CA . PRO A 1 87 ? 14.752 -2.467 1.722 1.00 92.69 87 PRO A CA 1
ATOM 671 C C . PRO A 1 87 ? 14.194 -1.244 2.462 1.00 92.69 87 PRO A C 1
ATOM 673 O O . PRO A 1 87 ? 14.282 -1.203 3.685 1.00 92.69 87 PRO A O 1
ATOM 676 N N . GLU A 1 88 ? 13.632 -0.274 1.738 1.00 91.50 88 GLU A N 1
ATOM 677 C CA . GLU A 1 88 ? 13.043 0.959 2.289 1.00 91.50 88 GLU A CA 1
ATOM 678 C C . GLU A 1 88 ? 11.511 0.985 2.164 1.00 91.50 88 GLU A C 1
ATOM 680 O O . GLU A 1 88 ? 10.880 2.006 2.416 1.00 91.50 88 GLU A O 1
ATOM 685 N N . ASP A 1 89 ? 10.909 -0.141 1.764 1.00 94.50 89 ASP A N 1
ATOM 686 C CA . ASP A 1 89 ? 9.469 -0.290 1.511 1.00 94.50 89 ASP A CA 1
ATOM 687 C C . ASP A 1 89 ? 8.895 0.687 0.467 1.00 94.50 89 ASP A C 1
ATOM 689 O O . ASP A 1 89 ? 7.682 0.865 0.350 1.00 94.50 89 ASP A O 1
ATOM 693 N N . GLU A 1 90 ? 9.748 1.300 -0.350 1.00 95.75 90 GLU A N 1
ATOM 694 C CA . GLU A 1 90 ? 9.351 2.298 -1.339 1.00 95.75 90 GLU A CA 1
ATOM 695 C C . GLU A 1 90 ? 8.518 1.697 -2.473 1.00 95.75 90 GLU A C 1
ATOM 697 O O . GLU A 1 90 ? 7.542 2.316 -2.914 1.00 95.75 90 GLU A O 1
ATOM 702 N N . LEU A 1 91 ? 8.840 0.477 -2.918 1.00 97.88 91 LEU A N 1
ATOM 703 C CA . LEU A 1 91 ? 8.019 -0.211 -3.918 1.00 97.88 91 LEU A CA 1
ATOM 704 C C . LEU A 1 91 ? 6.712 -0.701 -3.310 1.00 97.88 91 LEU A C 1
ATOM 706 O O . LEU A 1 91 ? 5.653 -0.544 -3.920 1.00 97.88 91 LEU A O 1
ATOM 710 N N . THR A 1 92 ? 6.772 -1.271 -2.106 1.00 97.50 92 THR A N 1
ATOM 711 C CA . THR A 1 92 ? 5.586 -1.740 -1.385 1.00 97.50 92 THR A CA 1
ATOM 712 C C . THR A 1 92 ? 4.610 -0.588 -1.153 1.00 97.50 92 THR A C 1
ATOM 714 O O . THR A 1 92 ? 3.441 -0.707 -1.513 1.00 97.50 92 THR A O 1
ATOM 717 N N . GLY A 1 93 ? 5.078 0.561 -0.661 1.00 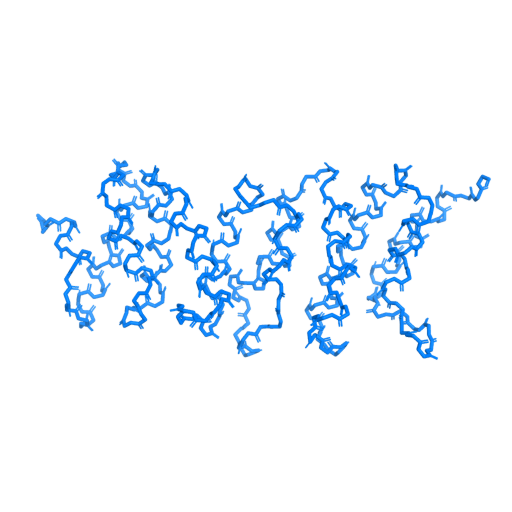96.38 93 GLY A N 1
ATOM 718 C CA . GLY A 1 93 ? 4.258 1.760 -0.480 1.00 96.38 93 GLY A CA 1
ATOM 719 C C . GLY A 1 93 ? 3.652 2.287 -1.783 1.00 96.38 93 GLY A C 1
ATOM 720 O O . GLY A 1 93 ? 2.459 2.594 -1.824 1.00 96.38 93 GLY A O 1
ATOM 721 N N . ALA A 1 94 ? 4.434 2.336 -2.869 1.00 97.06 94 ALA A N 1
ATOM 722 C CA . ALA A 1 94 ? 3.933 2.744 -4.184 1.00 97.06 94 ALA A CA 1
ATOM 723 C C . ALA A 1 94 ? 2.813 1.814 -4.688 1.00 97.06 94 ALA A C 1
ATOM 725 O O . ALA A 1 94 ? 1.764 2.283 -5.131 1.00 97.06 94 ALA A O 1
ATOM 726 N N . LEU A 1 95 ? 3.005 0.498 -4.572 1.00 98.31 95 LEU A N 1
ATOM 727 C CA . LEU A 1 95 ? 2.027 -0.508 -4.989 1.00 98.31 95 LEU A CA 1
ATOM 728 C C . LEU A 1 95 ? 0.762 -0.467 -4.135 1.00 98.31 95 LEU A C 1
ATOM 730 O O . LEU A 1 95 ? -0.335 -0.547 -4.681 1.00 98.31 95 LEU A O 1
ATOM 734 N N . LEU A 1 96 ? 0.891 -0.315 -2.816 1.00 97.69 96 LEU A N 1
ATOM 735 C CA . LEU A 1 96 ? -0.253 -0.197 -1.912 1.00 97.69 96 LEU A CA 1
ATOM 736 C C . LEU A 1 96 ? -1.116 1.015 -2.265 1.00 97.69 96 LEU A C 1
ATOM 738 O O . LEU A 1 96 ? -2.323 0.865 -2.450 1.00 97.69 96 LEU A O 1
ATOM 742 N N . ARG A 1 97 ? -0.497 2.187 -2.447 1.00 96.19 97 ARG A N 1
ATOM 743 C CA . ARG A 1 97 ? -1.195 3.419 -2.846 1.00 96.19 97 ARG A CA 1
ATOM 744 C C . ARG A 1 97 ? -1.928 3.274 -4.177 1.00 96.19 97 ARG A C 1
ATOM 746 O O . ARG A 1 97 ? -2.986 3.862 -4.358 1.00 96.19 97 ARG A O 1
ATOM 753 N N . LEU A 1 98 ? -1.345 2.529 -5.108 1.00 95.88 98 LEU A N 1
ATOM 754 C CA . LEU A 1 98 ? -1.891 2.347 -6.445 1.00 95.88 98 LEU A CA 1
ATOM 755 C C . LEU A 1 98 ? -3.041 1.332 -6.488 1.00 95.88 98 LEU A C 1
ATOM 757 O O . LEU A 1 98 ? -4.000 1.507 -7.234 1.00 95.88 98 LEU A O 1
ATOM 761 N N . LEU A 1 99 ? -2.910 0.239 -5.735 1.00 96.88 99 LEU A N 1
ATOM 762 C CA . LEU A 1 99 ? -3.810 -0.911 -5.810 1.00 96.88 99 LEU A CA 1
ATOM 763 C C . LEU A 1 99 ? -4.982 -0.799 -4.833 1.00 96.88 99 LEU A C 1
ATOM 765 O O . LEU A 1 99 ? -6.040 -1.371 -5.090 1.00 96.88 99 LEU A O 1
ATOM 769 N N . TYR A 1 100 ? -4.820 -0.092 -3.717 1.00 95.75 100 TYR A N 1
ATOM 770 C CA . TYR A 1 100 ? -5.886 0.130 -2.744 1.00 95.75 100 TYR A CA 1
ATOM 771 C C . TYR A 1 100 ? -6.698 1.397 -3.076 1.00 95.75 100 TYR A C 1
ATOM 773 O O . TYR A 1 100 ? -6.108 2.405 -3.457 1.00 95.75 100 TYR A O 1
ATOM 781 N N . PRO A 1 101 ? -8.036 1.407 -2.906 1.00 93.12 101 PRO A N 1
ATOM 782 C CA . PRO A 1 101 ? -8.917 0.293 -2.533 1.00 93.12 101 PRO A CA 1
ATOM 783 C C . PRO A 1 101 ? -9.439 -0.512 -3.738 1.00 93.12 101 PRO A C 1
ATOM 785 O O . PRO A 1 101 ? -10.269 -1.402 -3.565 1.00 93.12 101 PRO A O 1
ATOM 788 N N . GLY A 1 102 ? -9.022 -0.173 -4.963 1.00 91.81 102 GLY A N 1
ATOM 789 C CA . GLY A 1 102 ? -9.626 -0.684 -6.197 1.00 91.81 102 GLY A CA 1
ATOM 790 C C . GLY A 1 102 ? -9.375 -2.171 -6.456 1.00 91.81 102 GLY A C 1
ATOM 791 O O . GLY A 1 102 ? -10.315 -2.950 -6.593 1.00 91.81 102 GLY A O 1
ATOM 792 N N . GLN A 1 103 ? -8.109 -2.571 -6.561 1.00 94.38 103 GLN A N 1
ATOM 793 C CA . GLN A 1 103 ? -7.696 -3.941 -6.893 1.00 94.38 103 GLN A CA 1
ATOM 794 C C . GLN A 1 103 ? -7.206 -4.727 -5.674 1.00 94.38 103 GLN A C 1
ATOM 796 O O . GLN A 1 103 ? -7.165 -5.958 -5.713 1.00 94.38 103 GLN A O 1
ATOM 801 N N . LEU A 1 104 ? -6.859 -4.033 -4.591 1.00 94.56 104 LEU A N 1
ATOM 802 C CA . LEU A 1 104 ? -6.506 -4.606 -3.302 1.00 94.56 104 LEU A CA 1
ATOM 803 C C . LEU A 1 104 ? -7.613 -4.284 -2.283 1.00 94.56 104 LEU A C 1
ATOM 805 O O . LEU A 1 104 ? -7.730 -3.131 -1.871 1.00 94.56 104 LEU A O 1
ATOM 809 N N . PRO A 1 105 ? -8.431 -5.269 -1.868 1.00 91.00 105 PRO A N 1
ATOM 810 C CA . PRO A 1 105 ? -9.523 -5.031 -0.926 1.00 91.00 105 PRO A CA 1
ATOM 811 C C . PRO A 1 105 ? -9.029 -4.832 0.518 1.00 91.00 105 PRO A C 1
ATOM 813 O O . PRO A 1 105 ? -7.959 -5.309 0.903 1.00 91.00 105 PRO A O 1
ATOM 816 N N . ALA A 1 106 ? -9.858 -4.180 1.340 1.00 88.81 106 ALA A N 1
ATOM 817 C CA . ALA A 1 106 ? -9.595 -3.863 2.750 1.00 88.81 106 ALA A CA 1
ATOM 818 C C . ALA A 1 106 ? -9.162 -5.074 3.594 1.00 88.81 106 ALA A C 1
ATOM 820 O O . ALA A 1 106 ? -8.182 -5.022 4.332 1.00 88.81 106 ALA A O 1
ATOM 821 N N . ASN A 1 107 ? -9.824 -6.215 3.441 1.00 83.88 107 ASN A N 1
ATOM 822 C CA . ASN A 1 107 ? -9.460 -7.423 4.181 1.00 83.88 107 ASN A CA 1
ATOM 823 C C . ASN A 1 107 ? -8.093 -8.027 3.794 1.00 83.88 107 ASN A C 1
ATOM 825 O O . ASN A 1 107 ? -7.613 -8.910 4.501 1.00 83.88 107 ASN A O 1
ATOM 829 N N . ARG A 1 108 ? -7.492 -7.601 2.676 1.00 89.69 108 ARG A N 1
ATOM 830 C CA . ARG A 1 108 ? -6.193 -8.081 2.177 1.00 89.69 108 ARG A CA 1
ATOM 831 C C . ARG A 1 108 ? -5.087 -7.052 2.324 1.00 89.69 108 ARG A C 1
ATOM 833 O O . ARG A 1 108 ? -3.928 -7.442 2.379 1.00 89.69 108 ARG A O 1
ATOM 840 N N . VAL A 1 109 ? -5.408 -5.759 2.385 1.00 92.75 109 VAL A N 1
ATOM 841 C CA . VAL A 1 109 ? -4.372 -4.724 2.501 1.00 92.75 109 VAL A CA 1
ATOM 842 C C . VAL A 1 109 ? -3.574 -4.878 3.796 1.00 92.75 109 VAL A C 1
ATOM 844 O O . VAL A 1 109 ? -2.354 -4.764 3.770 1.00 92.75 109 VAL A O 1
ATOM 847 N N . ILE A 1 110 ? -4.230 -5.272 4.893 1.00 88.81 110 ILE A N 1
ATOM 848 C CA . ILE A 1 110 ? -3.585 -5.502 6.194 1.00 88.81 110 ILE A CA 1
ATOM 849 C C . ILE A 1 110 ? -2.548 -6.640 6.161 1.00 88.81 110 ILE A C 1
ATOM 851 O O . ILE A 1 110 ? -1.599 -6.602 6.937 1.00 88.81 110 ILE A O 1
ATOM 855 N N . ASP A 1 111 ? -2.633 -7.588 5.218 1.00 89.06 111 ASP A N 1
ATOM 856 C CA . ASP A 1 111 ? -1.625 -8.654 5.065 1.00 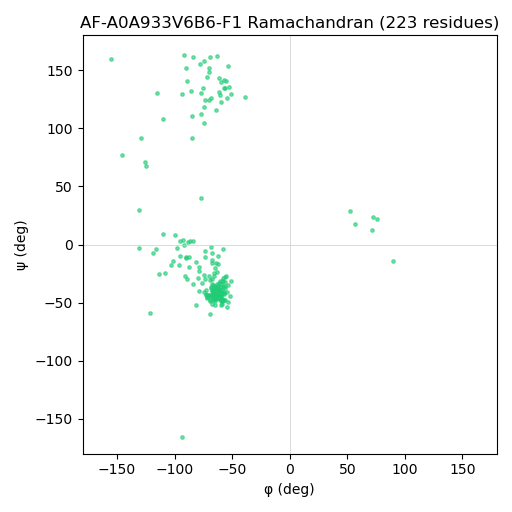89.06 111 ASP A CA 1
ATOM 857 C C . ASP A 1 111 ? -0.225 -8.104 4.710 1.00 89.06 111 ASP A C 1
ATOM 859 O O . ASP A 1 111 ? 0.778 -8.816 4.826 1.00 89.06 111 ASP A O 1
ATOM 863 N N . TYR A 1 112 ? -0.156 -6.850 4.249 1.00 91.88 112 TYR A N 1
ATOM 864 C CA . TYR A 1 112 ? 1.077 -6.140 3.909 1.00 91.88 112 TYR A CA 1
ATOM 865 C C . TYR A 1 112 ? 1.565 -5.214 5.023 1.00 91.88 112 TYR A C 1
ATOM 867 O O . TYR A 1 112 ? 2.631 -4.617 4.880 1.00 91.88 112 TYR A O 1
ATOM 875 N N . LEU A 1 113 ? 0.823 -5.096 6.126 1.00 88.31 113 LEU A N 1
ATOM 876 C CA . LEU A 1 113 ? 1.238 -4.321 7.285 1.00 88.31 113 LEU A CA 1
ATOM 877 C C . LEU A 1 113 ? 2.347 -5.064 8.037 1.00 88.31 113 LEU A C 1
ATOM 879 O O . LEU A 1 113 ? 2.205 -6.217 8.436 1.00 88.31 113 LEU A O 1
ATOM 883 N N . HIS A 1 114 ? 3.468 -4.387 8.221 1.00 85.38 114 HIS A N 1
ATOM 884 C CA . HIS A 1 114 ? 4.650 -4.848 8.939 1.00 85.38 114 HIS A CA 1
ATOM 885 C C . HIS A 1 114 ? 5.459 -3.646 9.460 1.00 85.38 114 HIS A C 1
ATOM 887 O O . HIS A 1 114 ? 5.292 -2.542 8.929 1.00 85.38 114 HIS A O 1
ATOM 893 N N . PRO A 1 115 ? 6.323 -3.832 10.479 1.00 82.62 115 PRO A N 1
ATOM 894 C CA . PRO A 1 115 ? 7.264 -2.794 10.893 1.00 82.62 115 PRO A CA 1
ATOM 895 C C . PRO A 1 115 ? 8.129 -2.345 9.715 1.00 82.62 115 PRO A C 1
ATOM 897 O O . PRO A 1 115 ? 8.560 -3.193 8.931 1.00 82.62 115 PRO A O 1
ATOM 900 N N . SER A 1 116 ? 8.406 -1.042 9.621 1.00 83.94 116 SER A N 1
ATOM 901 C CA . SER A 1 116 ? 9.280 -0.494 8.578 1.00 83.94 116 SER A CA 1
ATOM 902 C C . SER A 1 116 ? 10.605 -1.257 8.525 1.00 83.94 116 SER A C 1
ATOM 904 O O . SER A 1 116 ? 11.278 -1.430 9.550 1.00 83.94 116 SER A O 1
ATOM 906 N N . LYS A 1 117 ? 11.006 -1.708 7.330 1.00 87.81 117 LYS A N 1
ATOM 907 C CA . LYS A 1 117 ? 12.291 -2.402 7.138 1.00 87.81 117 LYS A CA 1
ATOM 908 C C . LYS A 1 117 ? 13.486 -1.486 7.389 1.00 87.81 117 LYS A C 1
ATOM 910 O O . LYS A 1 117 ? 14.560 -1.973 7.751 1.00 87.81 117 LYS A O 1
ATOM 915 N N . ASN A 1 118 ? 13.300 -0.174 7.241 1.00 85.88 118 ASN A N 1
ATOM 916 C CA . ASN A 1 118 ? 14.297 0.839 7.558 1.00 85.88 118 ASN A CA 1
ATOM 917 C C . ASN A 1 118 ? 13.696 1.938 8.456 1.00 85.88 118 ASN A C 1
ATOM 919 O O . ASN A 1 118 ? 13.227 2.957 7.952 1.00 85.88 118 ASN A O 1
ATOM 923 N N . PRO A 1 119 ? 13.793 1.811 9.7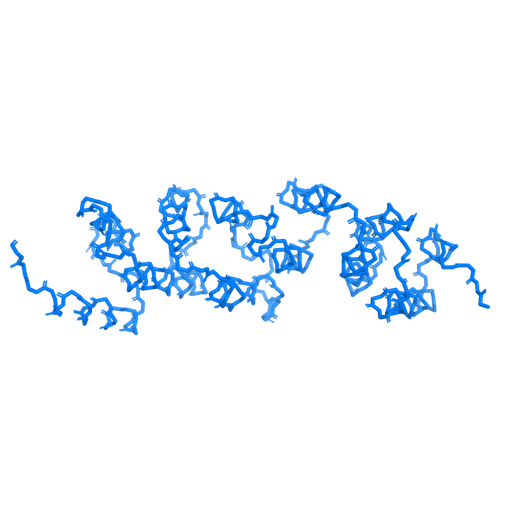93 1.00 76.88 119 PRO A N 1
ATOM 924 C CA . PRO A 1 119 ? 13.268 2.807 10.734 1.00 76.88 119 PRO A CA 1
ATOM 925 C C . PRO A 1 119 ? 13.914 4.199 10.637 1.00 76.88 119 PRO A C 1
ATOM 927 O O . PRO A 1 119 ? 13.472 5.135 11.295 1.00 76.88 119 PRO A O 1
ATOM 930 N N . ARG A 1 120 ? 15.012 4.350 9.882 1.00 81.81 120 ARG A N 1
ATOM 931 C CA . ARG A 1 120 ? 15.657 5.653 9.646 1.00 81.81 120 ARG A CA 1
ATOM 932 C C . ARG A 1 120 ? 15.101 6.370 8.418 1.00 81.81 120 ARG A C 1
ATOM 934 O O . ARG A 1 120 ? 15.426 7.540 8.221 1.00 81.81 120 ARG A O 1
ATOM 941 N N . HIS A 1 121 ? 14.315 5.677 7.598 1.00 80.38 121 HIS A N 1
ATOM 942 C CA . HIS A 1 121 ? 13.682 6.234 6.411 1.00 80.38 121 HIS A CA 1
ATOM 943 C C . HIS A 1 121 ? 12.370 6.915 6.795 1.00 80.38 121 HIS A C 1
ATOM 945 O O . HIS A 1 121 ? 11.321 6.285 6.892 1.00 80.38 121 HIS A O 1
ATOM 951 N N . ILE A 1 122 ? 12.454 8.213 7.079 1.00 76.12 122 ILE A N 1
ATOM 952 C CA . ILE A 1 122 ? 11.313 9.016 7.527 1.00 76.12 122 ILE A CA 1
ATOM 953 C C . ILE A 1 122 ? 10.539 9.528 6.310 1.00 76.12 122 ILE A C 1
ATOM 955 O O . ILE A 1 122 ? 11.125 10.117 5.402 1.00 76.12 122 ILE A O 1
ATOM 959 N N . GLY A 1 123 ? 9.213 9.372 6.330 1.00 77.06 123 GLY A N 1
ATOM 960 C CA . GLY A 1 123 ? 8.323 9.909 5.292 1.00 77.06 123 GLY A CA 1
ATOM 961 C C . GLY A 1 123 ? 8.342 9.127 3.975 1.00 77.06 123 GLY A C 1
ATOM 962 O O . GLY A 1 123 ? 7.990 9.678 2.931 1.00 77.06 123 GLY A O 1
ATOM 963 N N . GLY A 1 124 ? 8.760 7.861 4.014 1.00 88.06 124 GLY A N 1
ATOM 964 C CA . GLY A 1 124 ? 8.693 6.969 2.863 1.00 88.06 124 GLY A CA 1
ATOM 965 C C . GLY A 1 124 ? 7.259 6.699 2.407 1.00 88.06 124 GLY A C 1
ATOM 966 O O . GLY A 1 124 ? 6.288 6.880 3.147 1.00 88.06 124 GLY A O 1
ATOM 967 N N . ARG A 1 125 ? 7.100 6.218 1.174 1.00 92.88 125 ARG A N 1
ATOM 968 C CA . ARG A 1 125 ? 5.770 5.927 0.597 1.00 92.88 125 ARG A CA 1
ATOM 969 C C . ARG A 1 125 ? 4.978 4.919 1.418 1.00 92.88 125 ARG A C 1
ATOM 971 O O . ARG A 1 125 ? 3.753 4.980 1.434 1.00 92.88 125 ARG A O 1
ATOM 978 N N . TYR A 1 126 ? 5.669 3.997 2.079 1.00 93.12 126 TYR A N 1
ATOM 979 C CA . TYR A 1 126 ? 5.047 2.988 2.921 1.00 93.12 126 TYR A CA 1
ATOM 980 C C . TYR A 1 126 ? 4.401 3.585 4.174 1.00 93.12 126 TYR A C 1
ATOM 982 O O . TYR A 1 126 ? 3.214 3.359 4.393 1.00 93.12 126 TYR A O 1
ATOM 990 N N . SER A 1 127 ? 5.121 4.399 4.953 1.00 89.12 127 SER A N 1
ATOM 991 C CA . SER A 1 127 ? 4.529 5.062 6.124 1.00 89.12 127 SER A CA 1
ATOM 992 C C . SER A 1 127 ? 3.433 6.042 5.705 1.00 89.12 127 SER A C 1
ATOM 994 O O . SER A 1 127 ? 2.325 5.997 6.238 1.00 89.12 127 SER A O 1
ATOM 996 N N . MET A 1 128 ? 3.672 6.821 4.642 1.00 90.56 128 MET A N 1
ATOM 997 C CA . MET A 1 128 ? 2.674 7.734 4.071 1.00 90.56 128 MET A CA 1
ATOM 998 C C . MET A 1 128 ? 1.399 7.019 3.604 1.00 90.56 128 MET A C 1
ATOM 1000 O O . MET A 1 128 ? 0.307 7.598 3.633 1.00 90.56 128 MET A O 1
ATOM 1004 N N . PHE A 1 129 ? 1.510 5.767 3.153 1.00 93.94 129 PHE A N 1
ATOM 1005 C CA . PHE A 1 129 ? 0.343 4.971 2.805 1.00 93.94 129 PHE A CA 1
ATOM 1006 C C . PHE A 1 129 ? -0.513 4.684 4.040 1.00 93.94 129 PHE A C 1
ATOM 1008 O O . PHE A 1 129 ? -1.707 4.974 4.017 1.00 93.94 129 PHE A O 1
ATOM 1015 N N . TRP A 1 130 ? 0.079 4.162 5.113 1.00 90.69 130 TRP A N 1
ATOM 1016 C CA . TRP A 1 130 ? -0.660 3.792 6.322 1.00 90.69 130 TRP A CA 1
ATOM 1017 C C . TRP A 1 130 ? -1.222 5.002 7.067 1.00 90.69 130 TRP A C 1
ATOM 1019 O O . TRP A 1 130 ? -2.385 4.985 7.468 1.00 90.69 130 TRP A O 1
ATOM 1029 N N . GLU A 1 131 ? -0.427 6.059 7.205 1.00 85.56 131 GLU A N 1
ATOM 1030 C CA . GLU A 1 131 ? -0.801 7.257 7.962 1.00 85.56 131 GLU A CA 1
ATOM 1031 C C . GLU A 1 131 ? -1.845 8.112 7.235 1.00 85.56 131 GLU A C 1
ATOM 1033 O O . GLU A 1 131 ? -2.768 8.632 7.864 1.00 85.56 131 GLU A O 1
ATOM 1038 N N . TYR A 1 132 ? -1.732 8.238 5.908 1.00 89.06 132 TYR A N 1
ATOM 1039 C CA . TYR A 1 132 ? -2.551 9.174 5.133 1.00 89.06 132 TYR A CA 1
ATOM 1040 C C . TYR A 1 132 ? -3.374 8.480 4.053 1.00 89.06 132 TYR A C 1
ATOM 1042 O O . TYR A 1 132 ? -4.603 8.552 4.073 1.00 89.06 132 TYR A O 1
ATOM 1050 N N . SER A 1 133 ? -2.729 7.783 3.114 1.00 92.56 133 SER A N 1
ATOM 1051 C CA . SER A 1 133 ? -3.417 7.330 1.891 1.00 92.56 133 SER A CA 1
ATOM 1052 C C . SER A 1 133 ? -4.534 6.328 2.186 1.00 92.56 133 SER A C 1
ATOM 1054 O O . SER A 1 133 ? -5.626 6.442 1.628 1.00 92.56 133 SER A O 1
ATOM 1056 N N . LEU A 1 134 ? -4.303 5.374 3.094 1.00 93.25 134 LEU A N 1
ATOM 1057 C CA . LEU A 1 134 ? -5.325 4.438 3.558 1.00 93.25 134 LEU A CA 1
ATOM 1058 C C . LEU A 1 134 ? -6.490 5.207 4.190 1.00 93.25 134 LEU A C 1
ATOM 1060 O O . LEU A 1 134 ? -7.651 4.920 3.899 1.00 93.25 134 LEU A O 1
ATOM 1064 N N . MET A 1 135 ? -6.188 6.212 5.015 1.00 89.69 135 MET A N 1
ATOM 1065 C CA . MET A 1 135 ? -7.198 6.957 5.763 1.00 89.69 135 MET A CA 1
ATOM 1066 C C . MET A 1 135 ? -8.083 7.846 4.878 1.00 89.69 135 MET A C 1
ATOM 1068 O O . MET A 1 135 ? -9.244 8.101 5.213 1.00 89.69 135 MET A O 1
ATOM 1072 N N . GLU A 1 136 ? -7.535 8.339 3.769 1.00 91.06 136 GLU A N 1
ATOM 1073 C CA . GLU A 1 136 ? -8.227 9.197 2.801 1.00 91.06 136 GLU A CA 1
ATOM 1074 C C . GLU A 1 136 ? -9.046 8.406 1.779 1.00 91.06 136 GLU A C 1
ATOM 1076 O O . GLU A 1 136 ? -10.095 8.871 1.334 1.00 91.06 136 GLU A O 1
ATOM 1081 N N . THR A 1 137 ? -8.577 7.217 1.395 1.00 91.00 137 THR A N 1
ATOM 1082 C CA . THR A 1 137 ? -9.186 6.430 0.311 1.00 91.00 137 THR A CA 1
ATOM 1083 C C . THR A 1 137 ? -10.168 5.367 0.795 1.00 91.00 137 THR A C 1
ATOM 1085 O O . THR A 1 137 ? -10.989 4.893 0.009 1.00 91.00 137 THR A O 1
ATOM 1088 N N . THR A 1 138 ? -10.126 5.001 2.080 1.00 91.25 138 THR A N 1
ATOM 1089 C CA . THR A 1 138 ? -11.078 4.049 2.664 1.00 91.25 138 THR A CA 1
ATOM 1090 C C . THR A 1 138 ? -12.474 4.657 2.731 1.00 91.25 138 THR A C 1
ATOM 1092 O O . THR A 1 138 ? -12.691 5.730 3.298 1.00 91.25 138 THR A O 1
ATOM 1095 N N . THR A 1 139 ? -13.445 3.942 2.169 1.00 85.69 139 THR A N 1
ATOM 1096 C CA . THR A 1 139 ? -14.842 4.382 2.127 1.00 85.69 139 THR A CA 1
ATOM 1097 C C . THR A 1 139 ? -15.644 3.878 3.328 1.00 85.69 139 THR A C 1
ATOM 1099 O O . THR A 1 139 ? -15.239 2.958 4.043 1.00 85.69 139 THR A O 1
ATOM 1102 N N . GLN A 1 140 ? -16.803 4.496 3.567 1.00 77.62 140 GLN A N 1
ATOM 1103 C CA . GLN A 1 140 ? -17.724 4.081 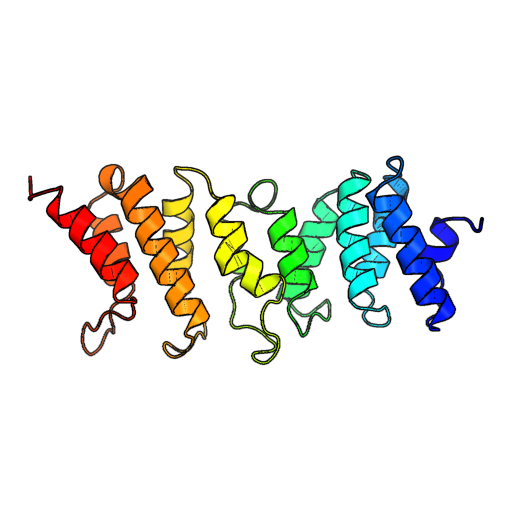4.626 1.00 77.62 140 GLN A CA 1
ATOM 1104 C C . GLN A 1 140 ? -18.112 2.598 4.469 1.00 77.62 140 GLN A C 1
ATOM 1106 O O . GLN A 1 140 ? -18.422 2.150 3.366 1.00 77.62 140 GLN A O 1
ATOM 1111 N N . GLY A 1 141 ? -18.086 1.839 5.568 1.00 77.62 141 GLY A N 1
ATOM 1112 C CA . GLY A 1 141 ? -18.344 0.396 5.587 1.00 77.62 141 GLY A CA 1
ATOM 1113 C C . GLY A 1 141 ? -17.113 -0.496 5.378 1.00 77.62 141 GLY A C 1
ATOM 1114 O O . GLY A 1 141 ? -17.179 -1.682 5.689 1.00 77.62 141 GLY A O 1
ATOM 1115 N N . GLN A 1 142 ? -15.980 0.043 4.909 1.00 86.88 142 GLN A N 1
ATOM 1116 C CA . GLN A 1 142 ? -14.717 -0.711 4.822 1.00 86.88 142 GLN A CA 1
ATOM 1117 C C . GLN A 1 142 ? -13.897 -0.643 6.119 1.00 86.88 142 GLN A C 1
ATOM 1119 O O . GLN A 1 142 ? -13.034 -1.490 6.354 1.00 86.88 142 GLN A O 1
ATOM 1124 N N . TRP A 1 143 ? -14.170 0.339 6.983 1.00 90.00 143 TRP A N 1
ATOM 1125 C CA . TRP A 1 143 ? -13.433 0.539 8.231 1.00 90.00 143 TRP A CA 1
ATOM 1126 C C . TRP A 1 143 ? -13.572 -0.642 9.183 1.00 90.00 143 TRP A C 1
ATOM 1128 O O . TRP A 1 143 ? -12.579 -1.096 9.752 1.00 90.00 143 TRP A O 1
ATOM 1138 N N . ALA A 1 144 ? -14.784 -1.183 9.302 1.00 87.88 144 ALA A N 1
ATOM 1139 C CA . ALA A 1 144 ? -15.047 -2.377 10.087 1.00 87.88 144 ALA A CA 1
ATOM 1140 C C . ALA A 1 144 ? -14.226 -3.591 9.619 1.00 87.88 144 ALA A C 1
ATOM 1142 O O . ALA A 1 144 ? -13.786 -4.387 10.451 1.00 87.88 144 ALA A O 1
ATOM 1143 N N . GLU A 1 145 ? -14.025 -3.756 8.308 1.00 88.06 145 GLU A N 1
ATOM 1144 C CA . GLU A 1 145 ? -13.232 -4.857 7.747 1.00 88.06 145 GLU A CA 1
ATOM 1145 C C . GLU A 1 145 ? -11.735 -4.665 7.992 1.00 88.06 145 GLU A C 1
ATOM 1147 O O . GLU A 1 145 ? -11.053 -5.618 8.375 1.00 88.06 145 GLU A O 1
ATOM 1152 N N . LEU A 1 146 ? -11.230 -3.439 7.811 1.00 88.81 146 LEU A N 1
ATOM 1153 C CA . LEU A 1 146 ? -9.838 -3.104 8.113 1.00 88.81 146 LEU A CA 1
ATOM 1154 C C . LEU A 1 146 ? -9.528 -3.369 9.583 1.00 88.81 146 LEU A C 1
ATOM 1156 O O . LEU A 1 146 ? -8.565 -4.071 9.889 1.00 88.81 146 LEU A O 1
ATOM 1160 N N . LEU A 1 147 ? -10.356 -2.849 10.492 1.00 87.75 147 LEU A N 1
ATOM 1161 C CA . LEU A 1 147 ? -10.123 -2.994 11.923 1.00 87.75 147 LEU A CA 1
ATOM 1162 C C . LEU A 1 147 ? -10.211 -4.454 12.373 1.00 87.75 147 LEU A C 1
ATOM 1164 O O . LEU A 1 147 ? -9.393 -4.886 13.180 1.00 87.75 147 LEU A O 1
ATOM 1168 N N . ASP A 1 148 ? -11.132 -5.243 11.816 1.00 86.06 148 ASP A N 1
ATOM 1169 C CA . ASP A 1 148 ? -11.163 -6.691 12.049 1.00 86.06 148 ASP A CA 1
ATOM 1170 C C . ASP A 1 148 ? -9.877 -7.385 11.583 1.00 86.06 148 ASP A C 1
ATOM 1172 O O . ASP A 1 148 ? -9.393 -8.303 12.252 1.00 86.06 148 ASP A O 1
ATOM 1176 N N . GLY A 1 149 ? -9.336 -6.972 10.432 1.00 83.19 149 GLY A N 1
ATOM 1177 C CA . GLY A 1 149 ? -8.064 -7.465 9.910 1.00 83.19 149 GLY A CA 1
ATOM 1178 C C . GLY A 1 149 ? -6.923 -7.178 10.880 1.00 83.19 149 GLY A C 1
ATOM 1179 O O . GLY A 1 149 ? -6.229 -8.100 11.312 1.00 83.19 149 GLY A O 1
ATOM 1180 N N . VAL A 1 150 ? -6.789 -5.924 11.318 1.00 81.38 150 VAL A N 1
ATOM 1181 C CA . VAL A 1 150 ? -5.738 -5.549 12.276 1.00 81.38 150 VAL A CA 1
ATOM 1182 C C . VAL A 1 150 ? -5.943 -6.257 13.622 1.00 81.38 150 VAL A C 1
ATOM 1184 O O . VAL A 1 150 ? -4.984 -6.777 14.187 1.00 81.38 150 VAL A O 1
ATOM 1187 N N . ALA A 1 151 ? -7.181 -6.383 14.110 1.00 79.19 151 ALA A N 1
ATOM 1188 C CA . ALA A 1 151 ? -7.508 -7.107 15.343 1.00 79.19 151 ALA A CA 1
ATOM 1189 C C . ALA A 1 151 ? -7.152 -8.596 15.294 1.00 79.19 151 ALA A C 1
ATOM 1191 O O . ALA A 1 151 ? -6.765 -9.183 16.310 1.00 79.19 151 ALA A O 1
ATOM 1192 N N . ARG A 1 152 ? -7.262 -9.217 14.119 1.00 77.44 152 ARG A N 1
ATOM 1193 C CA . ARG A 1 152 ? -6.866 -10.609 13.901 1.00 77.44 152 ARG A CA 1
ATOM 1194 C C . ARG A 1 152 ? -5.351 -10.774 13.914 1.00 77.44 152 ARG A C 1
ATOM 1196 O O . ARG A 1 152 ? -4.850 -11.697 14.560 1.00 77.44 152 ARG A O 1
ATOM 1203 N N . ASP A 1 153 ? -4.643 -9.898 13.209 1.00 71.25 153 ASP A N 1
ATOM 1204 C CA . ASP A 1 153 ? -3.217 -10.063 12.943 1.00 71.25 153 ASP A CA 1
ATOM 1205 C C . ASP A 1 153 ? -2.306 -9.330 13.928 1.00 71.25 153 ASP A C 1
ATOM 1207 O O . ASP A 1 153 ? -1.131 -9.665 13.991 1.00 71.25 153 ASP A O 1
ATOM 1211 N N . MET A 1 154 ? -2.806 -8.452 14.805 1.00 62.75 154 MET A N 1
ATOM 1212 C CA . MET A 1 154 ? -1.995 -7.832 15.870 1.00 62.75 154 MET A CA 1
ATOM 1213 C C . MET A 1 154 ? -1.303 -8.844 16.787 1.00 62.75 154 MET A C 1
ATOM 1215 O O . MET A 1 154 ? -0.221 -8.577 17.289 1.00 62.75 154 MET A O 1
ATOM 1219 N N . ARG A 1 155 ? -1.873 -10.043 16.966 1.00 57.16 155 ARG A N 1
ATOM 1220 C CA . ARG A 1 155 ? -1.200 -11.129 17.705 1.00 57.16 155 ARG A CA 1
ATOM 1221 C C . ARG A 1 155 ? 0.038 -11.680 16.983 1.00 57.16 155 ARG A C 1
ATOM 1223 O O . ARG A 1 155 ? 0.797 -12.443 17.571 1.00 57.16 155 ARG A O 1
ATOM 1230 N N . ARG A 1 156 ? 0.179 -11.381 15.691 1.00 54.78 156 ARG A N 1
ATOM 1231 C CA . ARG A 1 156 ? 1.228 -11.856 14.777 1.00 54.78 156 ARG A CA 1
ATOM 1232 C C . ARG A 1 156 ? 2.144 -10.741 14.300 1.00 54.78 156 ARG A C 1
ATOM 1234 O O . ARG A 1 156 ? 3.269 -11.040 13.916 1.00 54.78 156 ARG A O 1
ATOM 1241 N N . LEU A 1 157 ? 1.664 -9.501 14.288 1.00 58.06 157 LEU A N 1
ATOM 1242 C CA . LEU A 1 157 ? 2.457 -8.336 13.951 1.00 58.06 157 LEU A CA 1
ATOM 1243 C C . LEU A 1 157 ? 3.556 -8.202 15.015 1.00 58.06 157 LEU A C 1
ATOM 1245 O O . LEU A 1 157 ? 3.238 -7.981 16.182 1.00 58.06 157 LEU A O 1
ATOM 1249 N N . PRO A 1 158 ? 4.847 -8.334 14.655 1.00 50.75 158 PRO A N 1
ATOM 1250 C CA . PRO A 1 158 ? 5.967 -8.135 15.572 1.00 50.75 158 PRO A CA 1
ATOM 1251 C C . PRO A 1 158 ? 6.193 -6.636 15.795 1.00 50.75 158 PRO A C 1
ATOM 1253 O O . PRO A 1 158 ? 7.321 -6.148 15.777 1.00 50.75 158 PRO A O 1
ATOM 1256 N N . VAL A 1 159 ? 5.104 -5.883 15.917 1.00 54.66 159 VAL A N 1
ATOM 1257 C CA . VAL A 1 159 ? 5.160 -4.463 16.174 1.00 54.66 159 VAL A CA 1
ATOM 1258 C C . VAL A 1 159 ? 5.293 -4.338 17.674 1.00 54.66 159 VAL A C 1
ATOM 1260 O O . VAL A 1 159 ? 4.388 -4.697 18.426 1.00 54.66 159 VAL A O 1
ATOM 1263 N N . SER A 1 160 ? 6.471 -3.904 18.113 1.00 52.53 160 SER A N 1
ATOM 1264 C CA . SER A 1 160 ? 6.640 -3.521 19.504 1.00 52.53 160 SER A CA 1
ATOM 1265 C C . SER A 1 160 ? 5.549 -2.505 19.834 1.00 52.53 160 SER A C 1
ATOM 1267 O O . SER A 1 160 ? 5.338 -1.563 19.073 1.00 52.53 160 SER A O 1
ATOM 1269 N N . HIS A 1 161 ? 4.885 -2.645 20.980 1.00 53.62 161 HIS A N 1
ATOM 1270 C CA . HIS A 1 161 ? 3.999 -1.602 21.512 1.00 53.62 161 HIS A CA 1
ATOM 1271 C C . HIS A 1 161 ? 4.735 -0.256 21.728 1.00 53.62 161 HIS A C 1
ATOM 1273 O O . HIS A 1 161 ? 4.128 0.743 22.113 1.00 53.62 161 HIS A O 1
ATOM 1279 N N . GLU A 1 162 ? 6.048 -0.219 21.502 1.00 54.66 162 GLU A N 1
ATOM 1280 C CA . GLU A 1 162 ? 6.892 0.972 21.497 1.00 54.66 162 GLU A CA 1
ATOM 1281 C C . GLU A 1 162 ? 6.960 1.678 20.130 1.00 54.66 162 GLU A C 1
ATOM 1283 O O . GLU A 1 162 ? 7.451 2.803 20.072 1.00 54.66 162 GLU A O 1
ATOM 1288 N N . ASP A 1 163 ? 6.462 1.069 19.047 1.00 67.94 163 ASP A N 1
ATOM 1289 C CA . ASP A 1 163 ? 6.402 1.710 17.732 1.00 67.94 163 ASP A CA 1
ATOM 1290 C C . ASP A 1 163 ? 5.276 2.752 17.710 1.00 67.94 163 ASP A C 1
ATOM 1292 O O . ASP A 1 163 ? 4.078 2.441 17.691 1.00 67.94 163 ASP A O 1
ATOM 1296 N N . PHE A 1 164 ? 5.689 4.014 17.785 1.00 65.50 164 PHE A N 1
ATOM 1297 C CA . PHE A 1 164 ? 4.799 5.162 17.835 1.00 65.50 164 PHE A CA 1
ATOM 1298 C C . PHE A 1 164 ? 3.938 5.282 16.572 1.00 65.50 164 PHE A C 1
ATOM 1300 O O . PHE A 1 164 ? 2.739 5.520 16.695 1.00 65.50 164 PHE A O 1
ATOM 1307 N N . GLU A 1 165 ? 4.510 5.064 15.383 1.00 71.12 165 GLU A N 1
ATOM 1308 C CA . GLU A 1 165 ? 3.803 5.226 14.102 1.00 71.12 165 GLU A CA 1
ATOM 1309 C C . GLU A 1 165 ? 2.665 4.210 13.989 1.00 71.12 165 GLU A C 1
ATOM 1311 O O . GLU A 1 165 ? 1.528 4.547 13.653 1.00 71.12 165 GLU A O 1
ATOM 1316 N N . PHE A 1 166 ? 2.933 2.965 14.381 1.00 73.94 166 PHE A N 1
ATOM 1317 C CA . PHE A 1 166 ? 1.903 1.936 14.399 1.00 73.94 166 PHE A CA 1
ATOM 1318 C C . PHE A 1 166 ? 0.807 2.209 15.429 1.00 73.94 166 PHE A C 1
ATOM 1320 O O . PHE A 1 166 ? -0.370 1.966 15.155 1.00 73.94 166 PHE A O 1
ATOM 1327 N N . ARG A 1 167 ? 1.161 2.702 16.621 1.00 74.56 167 ARG A N 1
ATOM 1328 C CA . ARG A 1 167 ? 0.166 3.068 17.640 1.00 74.56 167 ARG A CA 1
ATOM 1329 C C . ARG A 1 167 ? -0.720 4.207 17.176 1.00 74.56 167 ARG A C 1
ATOM 1331 O O . ARG A 1 167 ? -1.927 4.170 17.435 1.00 74.56 167 ARG A O 1
ATOM 1338 N N . ASP A 1 168 ? -0.134 5.190 16.503 1.00 79.56 168 ASP A N 1
ATOM 1339 C CA . ASP A 1 168 ? -0.892 6.303 15.961 1.00 79.56 168 ASP A CA 1
ATOM 1340 C C . ASP A 1 168 ? -1.859 5.821 14.877 1.00 79.56 168 ASP A C 1
ATOM 1342 O O . ASP A 1 168 ? -3.067 6.046 14.974 1.00 79.56 168 ASP A O 1
ATOM 1346 N N . PHE A 1 169 ? -1.349 5.027 13.932 1.00 83.62 169 PHE A N 1
ATOM 1347 C CA . PHE A 1 169 ? -2.134 4.374 12.888 1.00 83.62 169 PHE A CA 1
ATOM 1348 C C . PHE A 1 169 ? -3.292 3.534 13.447 1.00 83.62 169 PHE A C 1
ATOM 1350 O O . PHE A 1 169 ? -4.447 3.719 13.058 1.00 83.62 169 PHE A O 1
ATOM 1357 N N . ALA A 1 170 ? -3.006 2.612 14.370 1.00 81.62 170 ALA A N 1
ATOM 1358 C CA . ALA A 1 170 ? -4.008 1.716 14.941 1.00 81.62 170 ALA A CA 1
ATOM 1359 C C . ALA A 1 170 ? -5.071 2.489 15.730 1.00 81.62 170 ALA A C 1
ATOM 1361 O O . ALA A 1 170 ? -6.253 2.135 15.701 1.00 81.62 170 ALA A O 1
ATOM 1362 N N . GLY A 1 171 ? -4.660 3.557 16.418 1.00 85.06 171 GLY A N 1
ATOM 1363 C CA . GLY A 1 171 ? -5.573 4.422 17.143 1.00 85.06 171 GLY A CA 1
ATOM 1364 C C . GLY A 1 171 ? -6.485 5.227 16.227 1.00 85.06 171 GLY A C 1
ATOM 1365 O O . GLY A 1 171 ? -7.694 5.249 16.460 1.00 85.06 171 GLY A O 1
ATOM 1366 N N . GLU A 1 172 ? -5.954 5.821 15.160 1.00 88.12 172 GLU A N 1
ATOM 1367 C CA . GLU A 1 172 ? -6.783 6.526 14.181 1.00 88.12 172 GLU A CA 1
ATOM 1368 C C . GLU A 1 172 ? -7.722 5.550 13.459 1.00 88.12 172 GLU A C 1
ATOM 1370 O O . GLU A 1 172 ? -8.911 5.845 13.327 1.00 88.12 172 GLU A O 1
ATOM 1375 N N . LEU A 1 173 ? -7.253 4.351 13.090 1.00 88.88 173 LEU A N 1
ATOM 1376 C CA . LEU A 1 173 ? -8.091 3.315 12.478 1.00 88.88 173 LEU A CA 1
ATOM 1377 C C . LEU A 1 173 ? -9.267 2.922 13.382 1.00 88.88 173 LEU A C 1
ATOM 1379 O O . LEU A 1 173 ? -10.409 2.859 12.920 1.00 88.88 173 LEU A O 1
ATOM 1383 N N . LEU A 1 174 ? -9.001 2.692 14.673 1.00 89.12 174 LEU A N 1
ATOM 1384 C CA . LEU A 1 174 ? -10.038 2.388 15.658 1.00 89.12 174 LEU A CA 1
ATOM 1385 C C . LEU A 1 174 ? -11.074 3.508 15.731 1.00 89.12 174 LEU A C 1
ATOM 1387 O O . LEU A 1 174 ? -12.277 3.250 15.690 1.00 89.12 174 LEU A O 1
ATOM 1391 N N . VAL A 1 175 ? -10.615 4.755 15.815 1.00 90.81 175 VAL A N 1
ATOM 1392 C CA . VAL A 1 175 ? -11.511 5.907 15.886 1.00 90.81 175 VAL A CA 1
ATOM 1393 C C . VAL A 1 175 ? -12.376 6.006 14.629 1.00 90.81 175 VAL A C 1
ATOM 1395 O O . VAL A 1 175 ? -13.588 6.179 14.750 1.00 90.81 175 VAL A O 1
ATOM 1398 N N . ARG A 1 176 ? -11.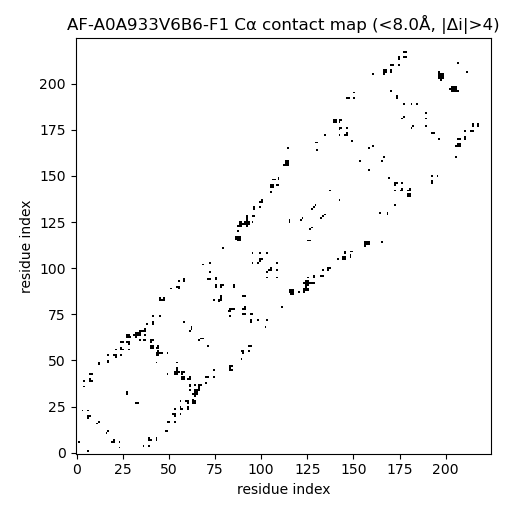788 5.856 13.436 1.00 90.56 176 ARG A N 1
ATOM 1399 C CA . ARG A 1 176 ? -12.525 5.896 12.163 1.00 90.56 176 ARG A CA 1
ATOM 1400 C C . ARG A 1 176 ? -13.576 4.795 12.078 1.00 90.56 176 ARG A C 1
ATOM 1402 O O . ARG A 1 176 ? -14.711 5.082 11.711 1.00 90.56 176 ARG A O 1
ATOM 1409 N N . ALA A 1 177 ? -13.237 3.568 12.467 1.00 90.00 177 ALA A N 1
ATOM 1410 C CA . ALA A 1 177 ? -14.180 2.453 12.462 1.00 90.00 177 ALA A CA 1
ATOM 1411 C C . ALA A 1 177 ? -15.326 2.646 13.461 1.00 90.00 177 ALA A C 1
ATOM 1413 O O . ALA A 1 177 ? -16.480 2.399 13.119 1.00 90.00 177 ALA A O 1
ATOM 1414 N N . VAL A 1 178 ? -15.041 3.135 14.670 1.00 90.50 178 VAL A N 1
ATOM 1415 C CA . VAL A 1 178 ? -16.074 3.419 15.679 1.00 90.50 178 VAL A CA 1
ATOM 1416 C C . VAL A 1 178 ? -16.990 4.556 15.224 1.00 90.50 178 VAL A C 1
ATOM 1418 O O . VAL A 1 178 ? -18.210 4.427 15.292 1.00 90.50 178 VAL A O 1
ATOM 1421 N N . GLU A 1 179 ? -16.431 5.659 14.727 1.00 91.00 179 GLU A N 1
ATOM 1422 C CA . GLU A 1 179 ? -17.224 6.803 14.266 1.00 91.00 179 GLU A CA 1
ATOM 1423 C C . GLU A 1 179 ? -18.058 6.479 13.017 1.00 91.00 179 GLU A C 1
ATOM 1425 O O . GLU A 1 179 ? -19.177 6.979 12.906 1.00 91.00 179 GLU A O 1
ATOM 1430 N N . SER A 1 180 ? -17.542 5.640 12.112 1.00 89.44 180 SER A N 1
ATOM 14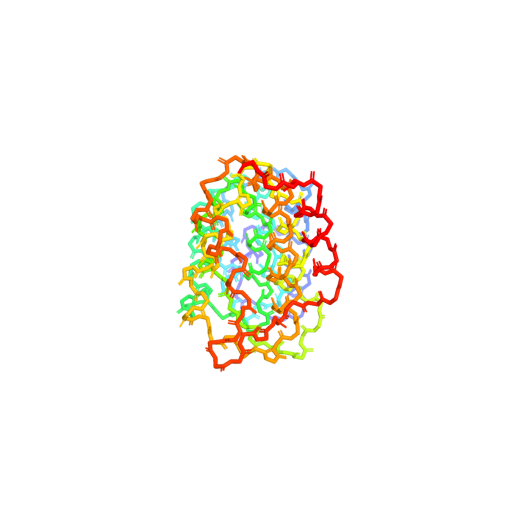31 C CA . SER A 1 180 ? -18.220 5.251 10.869 1.00 89.44 180 SER A CA 1
ATOM 1432 C C . SER A 1 180 ? -19.247 4.139 11.066 1.00 89.44 180 SER A C 1
ATOM 1434 O O . SER A 1 180 ? -20.390 4.264 10.629 1.00 89.44 180 SER A O 1
ATOM 1436 N N . ASP A 1 181 ? -18.830 3.040 11.696 1.00 88.38 181 ASP A N 1
ATOM 1437 C CA . ASP A 1 181 ? -19.545 1.762 11.652 1.00 88.38 181 ASP A CA 1
ATOM 1438 C C . ASP A 1 181 ? -20.001 1.306 13.048 1.00 88.38 181 ASP A C 1
ATOM 1440 O O . ASP A 1 181 ? -20.773 0.354 13.162 1.00 88.38 181 ASP A O 1
ATOM 1444 N N . GLY A 1 182 ? -19.583 1.998 14.117 1.00 87.38 182 GLY A N 1
ATOM 1445 C CA . GLY A 1 182 ? -19.834 1.611 15.510 1.00 87.38 182 GLY A CA 1
ATOM 1446 C C . GLY A 1 182 ? -21.312 1.455 15.882 1.00 87.38 182 GLY A C 1
ATOM 1447 O O . GLY A 1 182 ? -21.632 0.634 16.734 1.00 87.38 182 GLY A O 1
ATOM 1448 N N . ASP A 1 183 ? -22.211 2.190 15.220 1.00 87.94 183 ASP A N 1
ATOM 1449 C CA . ASP A 1 183 ? -23.667 2.074 15.414 1.00 87.94 183 ASP A CA 1
ATOM 1450 C C . ASP A 1 183 ? -24.294 0.879 14.693 1.00 87.94 183 ASP A C 1
ATOM 1452 O O . ASP A 1 183 ? -25.395 0.452 15.033 1.00 87.94 183 ASP A O 1
ATOM 1456 N N . SER A 1 184 ? -23.627 0.379 13.654 1.00 87.75 184 SER A N 1
ATOM 1457 C CA . SER A 1 184 ? -24.154 -0.666 12.770 1.00 87.75 184 SER A CA 1
ATOM 1458 C C . SER A 1 184 ? -23.583 -2.049 13.079 1.00 87.75 184 SER A C 1
ATOM 1460 O O . SER A 1 184 ? -24.101 -3.047 12.580 1.00 87.75 184 SER A O 1
ATOM 1462 N N . VAL A 1 185 ? -22.509 -2.129 13.868 1.00 88.19 185 VAL A N 1
ATOM 1463 C CA . VAL A 1 185 ? -21.896 -3.400 14.262 1.00 88.19 185 VAL A CA 1
ATOM 1464 C C . VAL A 1 185 ? -22.495 -3.957 15.548 1.00 88.19 185 VAL A C 1
ATOM 1466 O O . VAL A 1 185 ? -22.932 -3.230 16.435 1.00 88.19 185 VAL A O 1
ATOM 1469 N N . GLU A 1 186 ? -22.455 -5.282 15.673 1.00 89.69 186 GLU A N 1
ATOM 1470 C CA . GLU A 1 186 ? -22.892 -5.976 16.882 1.00 89.69 186 GLU A CA 1
ATOM 1471 C C . GLU A 1 186 ? -22.086 -5.526 18.118 1.00 89.69 186 GLU A C 1
ATOM 1473 O O . GLU A 1 186 ? -20.853 -5.424 18.035 1.00 89.69 186 GLU A O 1
ATOM 1478 N N . PRO A 1 187 ? -22.720 -5.355 19.297 1.00 88.00 187 PRO A N 1
ATOM 1479 C CA . PRO A 1 187 ? -22.041 -4.899 20.513 1.00 88.00 187 PRO A CA 1
ATOM 1480 C C . PRO A 1 187 ? -20.803 -5.722 20.892 1.00 88.00 187 PRO A C 1
ATOM 1482 O O . PRO A 1 187 ? -19.815 -5.176 21.375 1.00 88.00 187 PRO A O 1
ATOM 1485 N N . ALA A 1 188 ? -20.821 -7.035 20.636 1.00 87.75 188 ALA A N 1
ATOM 1486 C CA . ALA A 1 188 ? -19.678 -7.911 20.888 1.00 87.75 188 ALA A CA 1
ATOM 1487 C C . ALA A 1 188 ? -18.461 -7.572 20.007 1.00 87.75 188 ALA A C 1
ATOM 1489 O O . ALA A 1 188 ? -17.326 -7.620 20.482 1.00 87.75 188 ALA A O 1
ATOM 1490 N N . ARG A 1 189 ? -18.692 -7.195 18.743 1.00 88.44 189 ARG A N 1
ATOM 1491 C CA . ARG A 1 189 ? -17.637 -6.771 17.812 1.00 88.44 189 ARG A CA 1
ATOM 1492 C C . ARG A 1 189 ? -17.087 -5.403 18.205 1.00 88.44 189 ARG A C 1
ATOM 1494 O O . ARG A 1 189 ? -15.874 -5.242 18.283 1.00 88.44 189 ARG A O 1
ATOM 1501 N N . LEU A 1 190 ? -17.964 -4.458 18.552 1.00 87.62 190 LEU A N 1
ATOM 1502 C CA . LEU A 1 190 ? -17.554 -3.150 19.071 1.00 87.62 190 LEU A CA 1
ATOM 1503 C C . LEU A 1 190 ? -16.711 -3.288 20.348 1.00 87.62 190 LEU A C 1
ATOM 1505 O O . LEU A 1 190 ? -15.680 -2.636 20.494 1.00 87.62 190 LEU A O 1
ATOM 1509 N N . TRP A 1 191 ? -17.108 -4.176 21.261 1.00 84.12 191 TRP A N 1
ATOM 1510 C CA . TRP A 1 191 ? -16.334 -4.461 22.467 1.00 84.12 191 TRP A CA 1
ATOM 1511 C C . TRP A 1 191 ? -14.949 -5.040 22.151 1.00 84.12 191 TRP A C 1
ATOM 1513 O O . TRP A 1 191 ? -13.954 -4.622 22.744 1.00 84.12 191 TRP A O 1
ATOM 1523 N N . GLN A 1 192 ? -14.855 -5.958 21.186 1.00 84.44 192 GLN A N 1
ATOM 1524 C CA . GLN A 1 192 ? -13.572 -6.496 20.725 1.00 84.44 192 GLN A CA 1
ATOM 1525 C C . GLN A 1 192 ? -12.650 -5.395 20.180 1.00 84.44 192 GLN A C 1
ATOM 1527 O O . GLN A 1 192 ? -11.458 -5.391 20.472 1.00 84.44 192 GLN A O 1
ATOM 1532 N N . TRP A 1 193 ? -13.194 -4.439 19.430 1.00 86.38 193 TRP A N 1
ATOM 1533 C CA . TRP A 1 193 ? -12.438 -3.297 18.915 1.00 86.38 193 TRP A CA 1
ATOM 1534 C C . TRP A 1 193 ? -11.942 -2.354 20.014 1.00 86.38 193 TRP A C 1
ATOM 1536 O O . TRP A 1 193 ? -10.793 -1.925 19.993 1.00 86.38 193 TRP A O 1
ATOM 1546 N N . LEU A 1 194 ? -12.781 -2.041 21.001 1.00 82.12 194 LEU A N 1
ATOM 1547 C CA . LEU A 1 194 ? -12.406 -1.132 22.091 1.00 82.12 194 LEU A CA 1
ATOM 1548 C C . LEU A 1 194 ? -11.372 -1.745 23.040 1.00 82.12 194 LEU A C 1
ATOM 1550 O O . LEU A 1 194 ? -10.596 -1.027 23.665 1.00 82.12 194 LEU A O 1
ATOM 1554 N N . THR A 1 195 ? -11.351 -3.072 23.138 1.00 77.50 195 THR A N 1
ATOM 1555 C CA . THR A 1 195 ? -10.401 -3.809 23.980 1.00 77.50 195 THR A CA 1
ATOM 1556 C C . THR A 1 195 ? -9.107 -4.186 23.255 1.00 77.50 195 THR A C 1
ATOM 1558 O O . THR A 1 195 ? -8.137 -4.565 23.903 1.00 77.50 195 THR A O 1
ATOM 1561 N N . PHE A 1 196 ? -9.051 -4.026 21.930 1.00 68.69 196 PHE A N 1
ATOM 1562 C CA . PHE A 1 196 ? -7.909 -4.386 21.081 1.00 68.69 196 PHE A CA 1
ATOM 1563 C C . PHE A 1 196 ? -6.632 -3.563 21.347 1.00 68.69 196 PHE A C 1
ATOM 1565 O O . PHE A 1 196 ? -5.539 -4.033 21.048 1.00 68.69 196 PHE A O 1
ATOM 1572 N N . GLY A 1 197 ? -6.747 -2.381 21.963 1.00 57.88 197 GLY A N 1
ATOM 1573 C CA . GLY A 1 197 ? -5.610 -1.537 22.357 1.00 57.88 197 GLY A CA 1
ATOM 1574 C C . GLY A 1 197 ? -5.207 -1.627 23.834 1.00 57.88 197 GLY A C 1
ATOM 1575 O O . GLY A 1 197 ? -4.407 -0.800 24.275 1.00 57.88 197 GLY A O 1
ATOM 1576 N N . LEU A 1 198 ? -5.786 -2.559 24.601 1.00 61.44 198 LEU A N 1
ATOM 1577 C CA . LEU A 1 198 ? -5.527 -2.711 26.033 1.00 61.44 198 LEU A CA 1
ATOM 1578 C C . LEU A 1 198 ? -4.420 -3.746 26.284 1.00 61.44 198 LEU A C 1
ATOM 1580 O O . LEU A 1 198 ? -4.502 -4.871 25.791 1.00 61.44 198 LEU A O 1
ATOM 1584 N N . ASP A 1 199 ? -3.421 -3.377 27.087 1.00 57.62 199 ASP A N 1
ATOM 1585 C CA . ASP A 1 199 ? -2.415 -4.307 27.621 1.00 57.62 199 ASP A CA 1
ATOM 1586 C C . ASP A 1 199 ? -3.114 -5.477 28.357 1.00 57.62 199 ASP A C 1
ATOM 1588 O O . ASP A 1 199 ? -3.915 -5.217 29.265 1.00 57.62 199 ASP A O 1
ATOM 1592 N N . PRO A 1 200 ? -2.829 -6.752 28.016 1.00 54.19 200 PRO A N 1
ATOM 1593 C CA . PRO A 1 200 ? -3.376 -7.917 28.713 1.00 54.19 200 PRO A CA 1
ATOM 1594 C C . PRO A 1 200 ? -3.099 -7.939 30.221 1.00 54.19 200 PRO A C 1
ATOM 1596 O O . PRO A 1 200 ? -3.924 -8.455 30.977 1.00 54.19 200 PRO A O 1
ATOM 1599 N N . ASP A 1 201 ? -1.960 -7.395 30.653 1.00 53.03 201 ASP A N 1
ATOM 1600 C CA . ASP A 1 201 ? -1.478 -7.510 32.031 1.00 53.03 201 ASP A CA 1
ATOM 1601 C C . ASP A 1 201 ? -1.988 -6.373 32.930 1.00 53.03 201 ASP A C 1
ATOM 1603 O O . ASP A 1 201 ? -2.188 -6.568 34.131 1.00 53.03 201 ASP A O 1
ATOM 1607 N N . HIS A 1 202 ? -2.239 -5.190 32.360 1.00 53.00 202 HIS A N 1
ATOM 1608 C CA . HIS A 1 202 ? -2.570 -3.987 33.135 1.00 53.00 202 HIS A CA 1
ATOM 1609 C C . HIS A 1 202 ? -3.809 -3.225 32.647 1.00 53.00 202 HIS A C 1
ATOM 1611 O O . HIS A 1 202 ? -4.186 -2.230 33.269 1.00 53.00 202 HIS A O 1
ATOM 1617 N N . ALA A 1 203 ? -4.445 -3.656 31.552 1.00 57.06 203 ALA A N 1
ATOM 1618 C CA . ALA A 1 203 ? -5.552 -2.956 30.895 1.00 57.06 203 ALA A CA 1
ATOM 1619 C C . ALA A 1 203 ? -5.247 -1.475 30.575 1.00 57.06 203 ALA A C 1
ATOM 1621 O O . ALA A 1 203 ? -6.156 -0.643 30.528 1.00 57.06 203 ALA A O 1
ATOM 1622 N N . TYR A 1 204 ? -3.972 -1.131 30.355 1.00 53.94 204 TYR A N 1
ATOM 1623 C CA . TYR A 1 204 ? -3.588 0.202 29.898 1.00 53.94 204 TYR A CA 1
ATOM 1624 C C . TYR A 1 204 ? -3.873 0.343 28.407 1.00 53.94 204 TYR A C 1
ATOM 1626 O O . TYR A 1 204 ? -3.479 -0.497 27.602 1.00 53.94 204 TYR A O 1
ATOM 1634 N N . SER A 1 205 ? -4.549 1.431 28.049 1.00 64.31 205 SER A N 1
ATOM 1635 C CA . SER A 1 205 ? -4.747 1.844 26.665 1.00 64.31 205 SER A CA 1
ATOM 1636 C C . SER A 1 205 ? -3.422 2.326 26.075 1.00 64.31 205 SER A C 1
ATOM 1638 O O . SER A 1 205 ? -2.785 3.238 26.603 1.00 64.31 205 SER A O 1
ATOM 1640 N N . HIS A 1 206 ? -3.013 1.730 24.956 1.00 67.50 206 HIS A N 1
ATOM 1641 C CA . HIS A 1 206 ? -1.900 2.227 24.144 1.00 67.50 206 HIS A CA 1
ATOM 1642 C C . HIS A 1 206 ? -2.331 3.329 23.166 1.00 67.50 206 HIS A C 1
ATOM 1644 O O . HIS A 1 206 ? -1.512 3.818 22.384 1.00 67.50 206 HIS A O 1
ATOM 1650 N N . LEU A 1 207 ? -3.593 3.752 23.198 1.00 74.12 207 LEU A N 1
ATOM 1651 C CA . LEU A 1 207 ? -4.069 4.842 22.361 1.00 74.12 207 LEU A CA 1
ATOM 1652 C C . LEU A 1 207 ? -3.480 6.173 22.825 1.00 74.12 207 LEU A C 1
ATOM 1654 O O . LEU A 1 207 ? -3.237 6.409 24.005 1.00 74.12 207 LEU A O 1
ATOM 1658 N N . GLU A 1 208 ? -3.270 7.079 21.880 1.00 78.50 208 GLU A N 1
ATOM 1659 C CA . GLU A 1 208 ? -2.966 8.459 22.223 1.00 78.50 208 GLU A CA 1
ATOM 1660 C C . GLU A 1 208 ? -4.182 9.172 22.824 1.00 78.50 208 GLU A C 1
ATOM 1662 O O . GLU A 1 208 ? -5.329 8.935 22.434 1.00 78.50 208 GLU A O 1
ATOM 1667 N N . THR A 1 209 ? -3.926 10.174 23.671 1.00 83.56 209 THR A N 1
ATOM 1668 C CA . THR A 1 209 ? -4.956 11.025 24.291 1.00 83.56 209 THR A CA 1
ATOM 1669 C C . THR A 1 209 ? -5.945 11.615 23.277 1.00 83.56 209 THR A C 1
ATOM 1671 O O . THR A 1 209 ? -7.110 11.855 23.603 1.00 83.56 209 THR A O 1
ATOM 1674 N N . LYS A 1 210 ? -5.504 11.892 22.040 1.00 86.94 210 LYS A N 1
ATOM 1675 C CA . LYS A 1 210 ? -6.376 12.418 20.975 1.00 86.94 210 LYS A CA 1
ATOM 1676 C C . LYS A 1 210 ? -7.426 11.389 20.533 1.00 86.94 210 LYS A C 1
ATOM 1678 O O . LYS A 1 210 ? -8.590 11.757 20.362 1.00 86.94 210 LYS A O 1
ATOM 1683 N N . HIS A 1 211 ? -7.044 10.117 20.433 1.00 88.12 211 HIS A N 1
ATOM 1684 C CA . HIS A 1 211 ? -7.926 9.011 20.062 1.00 88.12 211 HIS A CA 1
ATOM 1685 C C . HIS A 1 211 ? -8.895 8.680 21.197 1.00 88.12 211 HIS A C 1
ATOM 1687 O O . HIS A 1 211 ? -10.105 8.613 20.976 1.00 88.12 211 HIS A O 1
ATOM 1693 N N . GLU A 1 212 ? -8.396 8.603 22.434 1.00 86.38 212 GLU A N 1
ATOM 1694 C CA . GLU A 1 212 ? -9.223 8.357 23.623 1.00 86.38 212 GLU A CA 1
ATOM 1695 C C . GLU A 1 212 ? -10.334 9.399 23.777 1.00 86.38 212 GLU A C 1
ATOM 1697 O O . GLU A 1 212 ? -11.489 9.057 24.032 1.00 86.38 212 GLU A O 1
ATOM 1702 N N . LYS A 1 213 ? -10.021 10.682 23.554 1.00 89.56 213 LYS A N 1
ATOM 1703 C CA . LYS A 1 213 ? -11.014 11.766 23.598 1.00 89.56 213 LYS A CA 1
ATOM 1704 C C . LYS A 1 213 ? -12.111 11.606 22.546 1.00 89.56 213 LYS A C 1
ATOM 1706 O O . LYS A 1 213 ? -13.265 11.923 22.840 1.00 89.56 213 LYS A O 1
ATOM 1711 N N . ARG A 1 214 ? -11.776 11.156 21.332 1.00 92.75 214 ARG A N 1
ATOM 1712 C CA . ARG A 1 214 ? -12.760 10.933 20.257 1.00 92.75 214 ARG A 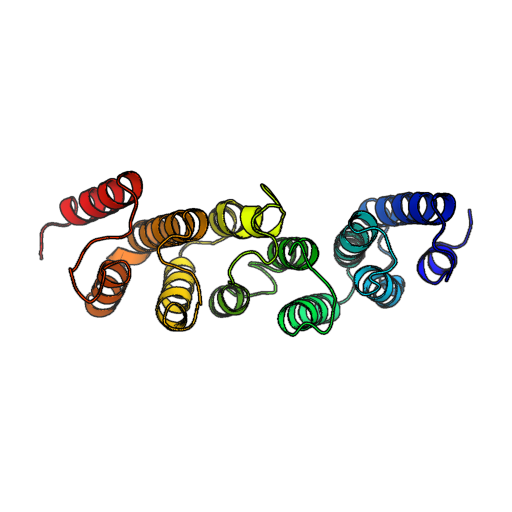CA 1
ATOM 1713 C C . ARG A 1 214 ? -13.663 9.747 20.583 1.00 92.75 214 ARG A C 1
ATOM 1715 O O . ARG A 1 214 ? -14.882 9.908 20.569 1.00 92.75 214 ARG A O 1
ATOM 1722 N N . ILE A 1 215 ? -13.084 8.623 21.003 1.00 89.00 215 ILE A N 1
ATOM 1723 C CA . ILE A 1 215 ? -13.835 7.426 21.412 1.00 89.00 215 ILE A CA 1
ATOM 1724 C C . ILE A 1 215 ? -14.731 7.728 22.619 1.00 89.00 215 ILE A C 1
ATOM 1726 O O . ILE A 1 215 ? -15.921 7.423 22.601 1.00 89.00 215 ILE A O 1
ATOM 1730 N N . SER A 1 216 ? -14.203 8.395 23.650 1.00 87.75 216 SER A N 1
ATOM 1731 C CA . SER A 1 216 ? -14.974 8.781 24.838 1.00 87.75 216 SER A CA 1
ATOM 1732 C C . SER A 1 216 ? -16.147 9.698 24.487 1.00 87.75 216 SER A C 1
ATOM 1734 O O . SER A 1 216 ? -17.258 9.497 24.985 1.00 87.75 216 SER A O 1
ATOM 1736 N N . ARG A 1 217 ? -15.940 10.672 23.590 1.00 91.62 217 ARG A N 1
ATOM 1737 C CA . ARG A 1 217 ? -17.021 11.530 23.085 1.00 91.62 217 ARG A CA 1
ATOM 1738 C C . ARG A 1 217 ? -18.080 10.715 22.348 1.00 91.62 217 ARG A C 1
ATOM 1740 O O . ARG A 1 217 ? -19.266 10.935 22.581 1.00 91.62 217 ARG A O 1
ATOM 1747 N N . TRP A 1 218 ? -17.661 9.788 21.488 1.00 92.62 218 TRP A N 1
ATOM 1748 C CA . TRP A 1 218 ? -18.569 8.926 20.734 1.00 92.62 218 TRP A CA 1
ATOM 1749 C C . TRP A 1 218 ? -19.424 8.045 21.658 1.00 92.62 218 TRP A C 1
ATOM 1751 O O . TRP A 1 218 ? -20.642 7.994 21.483 1.00 92.62 218 TRP A O 1
ATOM 1761 N N . LEU A 1 219 ? -18.813 7.434 22.680 1.00 88.69 219 LEU A N 1
ATOM 1762 C CA . LEU A 1 219 ? -19.506 6.627 23.692 1.00 88.69 219 LEU A CA 1
ATOM 1763 C C . LEU A 1 219 ? -20.467 7.475 24.534 1.00 88.69 219 LEU A C 1
ATOM 1765 O O . LEU A 1 219 ? -21.608 7.088 24.763 1.00 88.69 219 LEU A O 1
ATOM 1769 N N . SER A 1 220 ? -20.036 8.664 24.962 1.00 89.25 220 SER A N 1
ATOM 1770 C CA . SER A 1 220 ? -20.847 9.552 25.811 1.00 89.25 220 SER A CA 1
ATOM 1771 C C . SER A 1 220 ? -22.095 10.083 25.101 1.00 89.25 220 SER A C 1
ATOM 1773 O O . SER A 1 220 ? -23.088 10.397 25.752 1.00 89.25 220 SER A O 1
ATOM 1775 N N . ALA A 1 221 ? -22.060 10.183 23.769 1.00 89.88 221 ALA A N 1
ATOM 1776 C CA . ALA A 1 221 ? -23.210 10.575 22.957 1.00 89.88 221 ALA A CA 1
ATOM 1777 C C . ALA A 1 221 ? -24.280 9.470 22.843 1.00 89.88 221 ALA A C 1
ATOM 1779 O O . ALA A 1 221 ? -25.379 9.739 22.359 1.00 89.88 221 ALA A O 1
ATOM 1780 N N . ARG A 1 222 ? -23.972 8.245 23.290 1.00 84.81 222 ARG A N 1
ATOM 1781 C CA . ARG A 1 222 ? -24.835 7.058 23.228 1.00 84.81 222 ARG A CA 1
ATOM 1782 C C . ARG A 1 222 ? -24.995 6.460 24.626 1.00 84.81 222 ARG A C 1
ATOM 1784 O O . ARG A 1 222 ? -24.463 5.384 24.902 1.00 84.81 222 ARG A O 1
ATOM 1791 N N . PRO A 1 223 ? -25.679 7.165 25.546 1.00 66.69 223 PRO A N 1
ATOM 1792 C CA . PRO A 1 223 ? -25.982 6.598 26.852 1.00 66.69 223 PRO A CA 1
ATOM 1793 C C . PRO A 1 223 ? -26.757 5.290 26.657 1.00 66.69 223 PRO A C 1
ATOM 1795 O O . PRO A 1 223 ? -27.644 5.226 25.807 1.00 66.69 223 PRO A O 1
ATOM 1798 N N . ALA A 1 224 ? -26.356 4.262 27.410 1.00 58.97 224 ALA A N 1
ATOM 1799 C CA . ALA A 1 224 ? -26.846 2.890 27.304 1.00 58.97 224 ALA A CA 1
ATOM 1800 C C . ALA A 1 224 ? -28.356 2.823 27.025 1.00 58.97 224 ALA A C 1
ATOM 1802 O O . ALA A 1 224 ? -29.150 3.429 27.750 1.00 58.97 224 ALA A O 1
ATOM 1803 N N . THR A 1 225 ? -28.721 2.092 25.971 1.00 43.44 225 THR A N 1
ATOM 1804 C CA . THR A 1 225 ? -30.082 1.565 25.813 1.00 43.44 225 THR A CA 1
ATOM 1805 C C . THR A 1 225 ? -30.230 0.308 26.654 1.00 43.44 225 THR A C 1
ATOM 1807 O O . THR A 1 225 ? -29.237 -0.451 26.743 1.00 43.44 225 THR A O 1
#

Sequence (225 aa):
MPDLREILISNVRNEAHEALLDCALEALIHGEPLPELGDELLAVARDPSHWENNRRNAIEAHHHIGASTAGLLKLLEDTRTGKVIDPEDELTGALLRLLYPGQLPANRVIDYLHPSKNPRHIGGRYSMFWEYSLMETTTQGQWAELLDGVARDMRRLPVSHEDFEFRDFAGELLVRAVESDGDSVEPARLWQWLTFGLDPDHAYSHLETKHEKRISRWLSARPAT

pLDDT: mean 87.21, std 12.55, range [43.44, 98.44]

Radius of gyration: 20.71 Å; Cα contacts (8 Å, |Δi|>4): 254; chains: 1; bounding box: 56×25×64 Å

Secondary structure (DSSP, 8-state):
---HHHHHT----SHHHHHHHHHHHHHHHHS---GGGHHHHHHHHH-TTS-HHHHHHHHHHHHHTT--HHHHHHHHHHHHTTSS--TTSHHHHHHHHHHTTTTS-HHHHGGG----S-TT-TT-HHHHIIIIIHHHHPPTTTHHHHHHHHHHHTTT----TT-HHHHHHHHHHHHHHHHHHTTTS-HHHHHHHHHTTB-TTT--B-S-HHHHHHHHHHHHTS---

Solvent-accessible surface area (backbone atoms only — not comparable to full-atom values): 12787 Å² total; per-residue (Å²): 129,80,58,70,66,60,59,56,71,48,86,72,77,48,70,73,48,52,54,50,43,40,54,52,31,54,48,37,51,74,49,75,67,54,43,90,49,30,69,47,24,52,49,43,42,52,41,77,82,51,56,68,66,47,22,46,39,20,53,52,18,27,57,58,22,66,26,70,62,66,60,55,56,50,48,47,52,28,44,75,71,63,77,27,83,55,69,65,30,48,56,53,13,50,46,49,58,70,29,45,64,81,80,34,46,54,71,55,53,53,79,72,65,69,72,70,78,36,86,84,62,78,86,32,44,35,59,45,24,62,68,43,50,50,67,72,60,59,52,92,79,42,38,55,43,36,48,50,38,48,66,65,42,56,86,70,47,88,58,56,94,78,44,59,70,59,37,51,40,55,27,52,48,50,42,52,18,45,75,70,38,48,88,79,50,56,69,71,58,50,49,52,60,72,50,67,48,38,42,92,90,75,65,46,66,64,50,50,72,71,40,51,52,51,48,52,52,58,51,66,76,53,70,85,129

Foldseek 3Di:
DPDLLCLLPDPDLDPVSLVVLLVSLVCLLPHAADQVCLVSLLVQLQDPSHDPSSNLSSLSSNVNSPHDCVSLVVVLVCVVVVVGDDQQCQSNLSSLLVCPPPNQPLLRSLVSDAPGSDPVNPPHSNLCCLQPSCVVRDDQPSLLNNLVNCLVCVVPHPDPLPPPSVLASLLVSLLCCCVRCVVPDDPVSNVSSVQSQADPVHGDGSHDPVSVVSVVVSVVVCDDD